Protein AF-0000000084853106 (afdb_homodimer)

Structure (mmCIF, N/CA/C/O backbone):
data_AF-0000000084853106-model_v1
#
loop_
_entity.id
_entity.type
_entity.pdbx_description
1 polymer 'Erg28-like protein'
#
loop_
_atom_site.group_PDB
_atom_site.id
_atom_site.type_symbol
_atom_site.label_atom_id
_atom_site.label_alt_id
_atom_site.label_comp_id
_atom_site.label_asym_id
_atom_site.label_entity_id
_atom_site.label_seq_id
_atom_site.pdbx_PDB_ins_code
_atom_site.Cartn_x
_atom_site.Cartn_y
_atom_site.Cartn_z
_atom_site.occupancy
_atom_site.B_iso_or_equiv
_atom_site.auth_seq_id
_atom_site.auth_comp_id
_atom_site.auth_asym_id
_atom_site.auth_atom_id
_atom_site.pdbx_PDB_model_num
ATOM 1 N N . MET A 1 1 ? -3.963 5.867 28.734 1 36.53 1 MET A N 1
ATOM 2 C CA . MET A 1 1 ? -5.332 6.051 28.266 1 36.53 1 MET A CA 1
ATOM 3 C C . MET A 1 1 ? -5.453 5.723 26.781 1 36.53 1 MET A C 1
ATOM 5 O O . MET A 1 1 ? -4.57 6.059 26 1 36.53 1 MET A O 1
ATOM 9 N N . LEU A 1 2 ? -6.109 4.664 26.359 1 45.28 2 LEU A N 1
ATOM 10 C CA . LEU A 1 2 ? -6.328 4.387 24.953 1 45.28 2 LEU A CA 1
ATOM 11 C C . LEU A 1 2 ? -6.715 5.656 24.203 1 45.28 2 LEU A C 1
ATOM 13 O O . LEU A 1 2 ? -7.488 6.473 24.703 1 45.28 2 LEU A O 1
ATOM 17 N N . PRO A 1 3 ? -5.848 6.09 23.281 1 59.28 3 PRO A N 1
ATOM 18 C CA . PRO A 1 3 ? -6.277 7.316 22.625 1 59.28 3 PRO A CA 1
ATOM 19 C C . PRO A 1 3 ? -7.781 7.359 22.375 1 59.28 3 PRO A C 1
ATOM 21 O O . PRO A 1 3 ? -8.414 6.316 22.188 1 59.28 3 PRO A O 1
ATOM 24 N N . ALA A 1 4 ? -8.414 8.281 22.703 1 78.5 4 ALA A N 1
ATOM 25 C CA . ALA A 1 4 ? -9.836 8.547 22.484 1 78.5 4 ALA A CA 1
ATOM 26 C C . ALA A 1 4 ? -10.227 8.266 21.047 1 78.5 4 ALA A C 1
ATOM 28 O O . ALA A 1 4 ? -9.43 8.461 20.125 1 78.5 4 ALA A O 1
ATOM 29 N N . LEU A 1 5 ? -11.25 7.422 20.891 1 88.12 5 LEU A N 1
ATOM 30 C CA . LEU A 1 5 ? -11.82 7.195 19.562 1 88.12 5 LEU A CA 1
ATOM 31 C C . LEU A 1 5 ? -11.984 8.508 18.812 1 88.12 5 LEU A C 1
ATOM 33 O O . LEU A 1 5 ? -12.227 9.555 19.422 1 88.12 5 LEU A O 1
ATOM 37 N N . PRO A 1 6 ? -11.711 8.367 17.5 1 92.88 6 PRO A N 1
ATOM 38 C CA . PRO A 1 6 ? -11.93 9.57 16.703 1 92.88 6 PRO A CA 1
ATOM 39 C C . PRO A 1 6 ? -13.352 10.117 16.828 1 92.88 6 PRO A C 1
ATOM 41 O O . PRO A 1 6 ? -14.297 9.344 17 1 92.88 6 PRO A O 1
ATOM 44 N N . PRO A 1 7 ? -13.539 11.344 16.75 1 89.75 7 PRO A N 1
ATOM 45 C CA . PRO A 1 7 ? -14.805 11.992 17.109 1 89.75 7 PRO A CA 1
ATOM 46 C C . PRO A 1 7 ? -15.844 11.898 16 1 89.75 7 PRO A C 1
ATOM 48 O O . PRO A 1 7 ? -17.047 11.977 16.281 1 89.75 7 PRO A O 1
ATOM 51 N N . THR A 1 8 ? -15.508 11.828 14.75 1 96.88 8 THR A N 1
ATOM 52 C CA . THR A 1 8 ? -16.484 11.867 13.664 1 96.88 8 THR A CA 1
ATOM 53 C C . THR A 1 8 ? -16.688 10.469 13.078 1 96.88 8 THR A C 1
ATOM 55 O O . THR A 1 8 ? -15.836 9.594 13.242 1 96.88 8 THR A O 1
ATOM 58 N N . LEU A 1 9 ? -17.734 10.273 12.375 1 97.94 9 LEU A N 1
ATOM 59 C CA . LEU A 1 9 ? -18.094 8.977 11.82 1 97.94 9 LEU A CA 1
ATOM 60 C C . LEU A 1 9 ? -17.109 8.547 10.742 1 97.94 9 LEU A C 1
ATOM 62 O O . LEU A 1 9 ? -16.719 7.379 10.688 1 97.94 9 LEU A O 1
ATOM 66 N N . LEU A 1 10 ? -16.734 9.438 9.938 1 98.69 10 LEU A N 1
ATOM 67 C CA . LEU A 1 10 ? -15.797 9.109 8.875 1 98.69 10 LEU A CA 1
ATOM 68 C C . LEU A 1 10 ? -14.453 8.695 9.445 1 98.69 10 LEU A C 1
ATOM 70 O O . LEU A 1 10 ? -1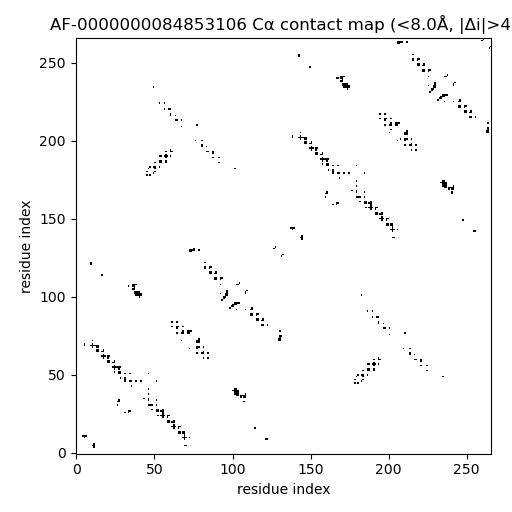3.82 7.758 8.953 1 98.69 10 LEU A O 1
ATOM 74 N N . ALA A 1 11 ? -14.016 9.391 10.461 1 98.62 11 ALA A N 1
ATOM 75 C CA . ALA A 1 11 ? -12.758 9.039 11.117 1 98.62 11 ALA A CA 1
ATOM 76 C C . ALA A 1 11 ? -12.844 7.656 11.766 1 98.62 11 ALA A C 1
ATOM 78 O O . ALA A 1 11 ? -11.898 6.863 11.672 1 98.62 11 ALA A O 1
ATOM 79 N N . ARG A 1 12 ? -13.953 7.355 12.375 1 98.69 12 ARG A N 1
ATOM 80 C CA . ARG A 1 12 ? -14.148 6.035 12.969 1 98.69 12 ARG A CA 1
ATOM 81 C C . ARG A 1 12 ? -14.203 4.953 11.898 1 98.69 12 ARG A C 1
ATOM 83 O O . ARG A 1 12 ? -13.727 3.836 12.109 1 98.69 12 ARG A O 1
ATOM 90 N N . TRP A 1 13 ? -14.82 5.293 10.797 1 98.81 13 TRP A N 1
ATOM 91 C CA . TRP A 1 13 ? -14.852 4.383 9.656 1 98.81 13 TRP A CA 1
ATOM 92 C C . TRP A 1 13 ? -13.438 4.047 9.188 1 98.81 13 TRP A C 1
ATOM 94 O O . TRP A 1 13 ? -13.125 2.887 8.922 1 98.81 13 TRP A O 1
ATOM 104 N N . GLN A 1 14 ? -12.586 5.07 9.164 1 98.94 14 GLN A N 1
ATOM 105 C CA . GLN A 1 14 ? -11.211 4.824 8.758 1 98.94 14 GLN A CA 1
ATOM 106 C C . GLN A 1 14 ? -10.516 3.865 9.727 1 98.94 14 GLN A C 1
ATOM 108 O O . GLN A 1 14 ? -9.742 3.004 9.297 1 98.94 14 GLN A O 1
ATOM 113 N N . LEU A 1 15 ? -10.758 4.035 10.961 1 98.75 15 LEU A N 1
ATOM 114 C CA . LEU A 1 15 ? -10.164 3.166 11.969 1 98.75 15 LEU A CA 1
ATOM 115 C C . LEU A 1 15 ? -10.641 1.729 11.797 1 98.75 15 LEU A C 1
ATOM 117 O O . LEU A 1 15 ? -9.852 0.789 11.906 1 98.75 15 LEU A O 1
ATOM 121 N N . LEU A 1 16 ? -11.93 1.548 11.539 1 98.81 16 LEU A N 1
ATOM 122 C CA . LEU A 1 16 ? -12.492 0.221 11.32 1 98.81 16 LEU A CA 1
ATOM 123 C C . LEU A 1 16 ? -11.867 -0.433 10.086 1 98.81 16 LEU A C 1
ATOM 125 O O . LEU 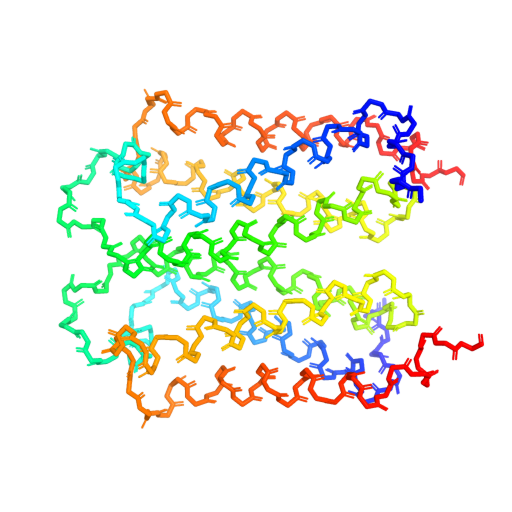A 1 16 ? -11.492 -1.606 10.125 1 98.81 16 LEU A O 1
ATOM 129 N N . VAL A 1 17 ? -11.773 0.329 9 1 98.81 17 VAL A N 1
ATOM 130 C CA . VAL A 1 17 ? -11.211 -0.2 7.766 1 98.81 17 VAL A CA 1
ATOM 131 C C . VAL A 1 17 ? -9.742 -0.548 7.977 1 98.81 17 VAL A C 1
ATOM 133 O O . VAL A 1 17 ? -9.25 -1.548 7.445 1 98.81 17 VAL A O 1
ATOM 136 N N . ALA A 1 18 ? -9.055 0.261 8.758 1 98.88 18 ALA A N 1
ATOM 137 C CA . ALA A 1 18 ? -7.664 -0.048 9.078 1 98.88 18 ALA A CA 1
ATOM 138 C C . ALA A 1 18 ? -7.559 -1.356 9.852 1 98.88 18 ALA A C 1
ATOM 140 O O . ALA A 1 18 ? -6.691 -2.188 9.57 1 98.88 18 ALA A O 1
ATOM 141 N N . ALA A 1 19 ? -8.414 -1.562 10.805 1 98.69 19 ALA A N 1
ATOM 142 C CA . ALA A 1 19 ? -8.414 -2.793 11.594 1 98.69 19 ALA A CA 1
ATOM 143 C C . ALA A 1 19 ? -8.719 -4.004 10.719 1 98.69 19 ALA A C 1
ATOM 145 O O . ALA A 1 19 ? -8.086 -5.055 10.859 1 98.69 19 ALA A O 1
ATOM 146 N N . THR A 1 20 ? -9.648 -3.871 9.812 1 98.19 20 THR A N 1
ATOM 147 C CA . THR A 1 20 ? -10 -4.957 8.906 1 98.19 20 THR A CA 1
ATOM 148 C C . THR A 1 20 ? -8.828 -5.281 7.977 1 98.19 20 THR A C 1
ATOM 150 O O . THR A 1 20 ? -8.633 -6.438 7.602 1 98.19 20 THR A O 1
ATOM 153 N N . ALA A 1 21 ? -8.086 -4.246 7.613 1 98.69 21 ALA A N 1
ATOM 154 C CA . ALA A 1 21 ? -6.918 -4.449 6.762 1 98.69 21 ALA A CA 1
ATOM 155 C C . ALA A 1 21 ? -5.828 -5.219 7.504 1 98.69 21 ALA A C 1
ATOM 157 O O . ALA A 1 21 ? -5.129 -6.039 6.91 1 98.69 21 ALA A O 1
ATOM 158 N N . VAL A 1 22 ? -5.652 -4.926 8.781 1 98.75 22 VAL A N 1
ATOM 159 C CA . VAL A 1 22 ? -4.695 -5.684 9.586 1 98.75 22 VAL A CA 1
ATOM 160 C C . VAL A 1 22 ? -5.145 -7.141 9.688 1 98.75 22 VAL A C 1
ATOM 162 O O . VAL A 1 22 ? -4.324 -8.055 9.586 1 98.75 22 VAL A O 1
ATOM 165 N N . PHE A 1 23 ? -6.449 -7.367 9.844 1 98.19 23 PHE A N 1
ATOM 166 C CA . PHE A 1 23 ? -6.996 -8.719 9.836 1 98.19 23 PHE A CA 1
ATOM 167 C C . PHE A 1 23 ? -6.68 -9.422 8.523 1 98.19 23 PHE A C 1
ATOM 169 O O . PHE A 1 23 ? -6.246 -10.578 8.523 1 98.19 23 PHE A O 1
ATOM 176 N N . ASN A 1 24 ? -6.918 -8.742 7.391 1 97.88 24 ASN A N 1
ATOM 177 C CA . ASN A 1 24 ? -6.598 -9.305 6.082 1 97.88 24 ASN A CA 1
ATOM 178 C C . ASN A 1 24 ? -5.121 -9.68 5.977 1 97.88 24 ASN A C 1
ATOM 180 O O . ASN A 1 24 ? -4.777 -10.711 5.398 1 97.88 24 ASN A O 1
ATOM 184 N N . THR A 1 25 ? -4.285 -8.812 6.543 1 98.81 25 THR A N 1
ATOM 185 C CA . THR A 1 25 ? -2.852 -9.078 6.535 1 98.81 25 THR A CA 1
ATOM 186 C C . THR A 1 25 ? -2.533 -10.375 7.27 1 98.81 25 THR A C 1
ATOM 188 O O . THR A 1 25 ? -1.876 -11.266 6.719 1 98.81 25 THR A O 1
ATOM 191 N N . VAL A 1 26 ? -3.01 -10.523 8.438 1 98.56 26 VAL A N 1
ATOM 192 C CA . VAL A 1 26 ? -2.746 -11.703 9.258 1 98.56 26 VAL A CA 1
ATOM 193 C C . VAL A 1 26 ? -3.295 -12.945 8.555 1 98.56 26 VAL A C 1
ATOM 195 O O . VAL A 1 26 ? -2.607 -13.969 8.453 1 98.56 26 VAL A O 1
ATOM 198 N N . GLN A 1 27 ? -4.508 -12.781 8.094 1 98 27 GLN A N 1
ATOM 199 C CA . GLN A 1 27 ? -5.168 -13.891 7.41 1 98 27 GLN A CA 1
ATOM 200 C C . GLN A 1 27 ? -4.363 -14.352 6.195 1 98 27 GLN A C 1
ATOM 202 O O . GLN A 1 27 ? -4.242 -15.555 5.941 1 98 27 GLN A O 1
ATOM 207 N N . ASN A 1 28 ? -3.758 -13.508 5.426 1 98.56 28 ASN A N 1
ATOM 208 C CA . ASN A 1 28 ? -3 -13.828 4.219 1 98.56 28 ASN A CA 1
ATOM 209 C C . ASN A 1 28 ? -1.68 -14.516 4.551 1 98.56 28 ASN A C 1
ATOM 211 O O . ASN A 1 28 ? -1.103 -15.195 3.703 1 98.56 28 ASN A O 1
ATOM 215 N N . PHE A 1 29 ? -1.178 -14.367 5.785 1 98.5 29 PHE A N 1
ATOM 216 C CA . PHE A 1 29 ? 0.046 -15.047 6.191 1 98.5 29 PHE A CA 1
ATOM 217 C C . PHE A 1 29 ? -0.268 -16.406 6.789 1 98.5 29 PHE A C 1
ATOM 219 O O . PHE A 1 29 ? 0.625 -17.25 6.938 1 98.5 29 PHE A O 1
ATOM 226 N N . CYS A 1 30 ? -1.567 -16.719 7.055 1 98.12 30 CYS A N 1
ATOM 227 C CA . CYS A 1 30 ? -1.92 -17.953 7.762 1 98.12 30 CYS A CA 1
ATOM 228 C C . CYS A 1 30 ? -2.633 -18.922 6.836 1 98.12 30 CYS A C 1
ATOM 230 O O . CYS A 1 30 ? -2.555 -20.141 7.031 1 98.12 30 CYS A O 1
ATOM 232 N N . THR A 1 31 ? -3.393 -18.344 5.891 1 97.88 31 THR A N 1
ATOM 233 C CA . THR A 1 31 ? -4.191 -19.219 5.039 1 97.88 31 THR A CA 1
ATOM 234 C C . THR A 1 31 ? -4.445 -18.578 3.684 1 97.88 31 THR A C 1
ATOM 236 O O . THR A 1 31 ? -4.305 -17.359 3.535 1 97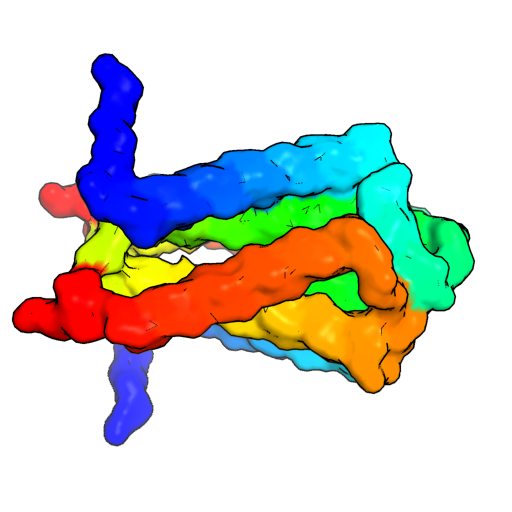.88 31 THR A O 1
ATOM 239 N N . LEU A 1 32 ? -4.707 -19.406 2.707 1 97.62 32 LEU A N 1
ATOM 240 C CA . LEU A 1 32 ? -5.043 -18.922 1.374 1 97.62 32 LEU A CA 1
ATOM 241 C C . LEU A 1 32 ? -6.551 -18.969 1.141 1 97.62 32 LEU A C 1
ATOM 243 O O . LEU A 1 32 ? -7.035 -18.531 0.092 1 97.62 32 LEU A O 1
ATOM 247 N N . LYS A 1 33 ? -7.27 -19.422 2.098 1 96.12 33 LYS A N 1
ATOM 248 C CA . LYS A 1 33 ? -8.688 -19.75 1.922 1 96.12 33 LYS A CA 1
ATOM 249 C C . LYS A 1 33 ? -9.469 -18.531 1.456 1 96.12 33 LYS A C 1
ATOM 251 O O . LYS A 1 33 ? -10.156 -18.578 0.432 1 96.12 33 LYS A O 1
ATOM 256 N N . LEU A 1 34 ? -9.383 -17.406 2.158 1 95 34 LEU A N 1
ATOM 257 C CA . LEU A 1 34 ? -10.156 -16.203 1.816 1 95 34 LEU A CA 1
ATOM 258 C C . LEU A 1 34 ? -9.656 -15.594 0.512 1 95 34 LEU A C 1
ATOM 260 O O . LEU A 1 34 ? -10.461 -15.141 -0.31 1 95 34 LEU A O 1
ATOM 264 N N . THR A 1 35 ? -8.359 -15.547 0.294 1 97.06 35 THR A N 1
ATOM 265 C CA . THR A 1 35 ? -7.785 -15 -0.927 1 97.06 35 THR A CA 1
ATOM 266 C C . THR A 1 35 ? -8.242 -15.797 -2.146 1 97.06 35 THR A C 1
ATOM 268 O O . THR A 1 35 ? -8.523 -15.219 -3.199 1 97.06 35 THR A O 1
ATOM 271 N N . ARG A 1 36 ? -8.32 -17.125 -2.025 1 97.06 36 ARG A N 1
ATOM 272 C CA . ARG A 1 36 ? -8.812 -17.969 -3.105 1 97.06 36 ARG A CA 1
ATOM 273 C C . ARG A 1 36 ? -10.273 -17.672 -3.412 1 97.06 36 ARG A C 1
ATOM 275 O O . ARG A 1 36 ? -10.695 -17.734 -4.57 1 97.06 36 ARG A O 1
ATOM 282 N N . LYS A 1 37 ? -11.016 -17.281 -2.385 1 96.19 37 LYS A N 1
ATOM 283 C CA . LYS A 1 37 ? -12.414 -16.922 -2.586 1 96.19 37 LYS A CA 1
ATOM 284 C C . LYS A 1 37 ? -12.547 -15.578 -3.299 1 96.19 37 LYS A C 1
ATOM 286 O O . LYS A 1 37 ? -13.492 -15.359 -4.062 1 96.19 37 LYS A O 1
ATOM 291 N N . ILE A 1 38 ? -11.594 -14.727 -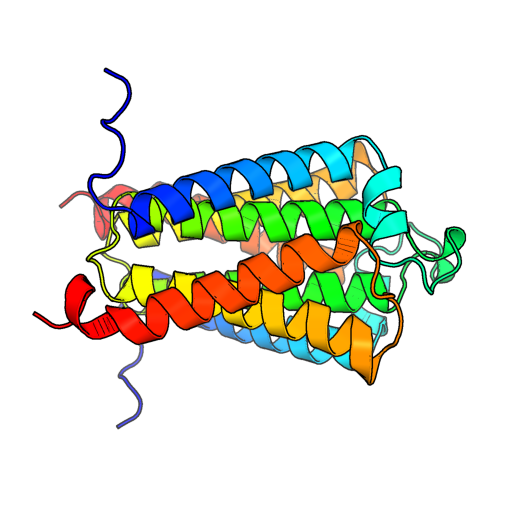3.096 1 97.44 38 ILE A N 1
ATOM 292 C CA . ILE A 1 38 ? -11.602 -13.422 -3.748 1 97.44 38 ILE A CA 1
ATOM 293 C C . ILE A 1 38 ? -11.328 -13.586 -5.242 1 97.44 38 ILE A C 1
ATOM 295 O O . ILE A 1 38 ? -12.055 -13.055 -6.078 1 97.44 38 ILE A O 1
ATOM 299 N N . TYR A 1 39 ? -10.281 -14.344 -5.527 1 97.81 39 TYR A N 1
ATOM 300 C CA . TYR A 1 39 ? -9.867 -14.523 -6.914 1 97.81 39 TYR A CA 1
ATOM 301 C C . TYR A 1 39 ? -10.312 -15.883 -7.445 1 97.81 39 TYR A C 1
ATOM 303 O O . TYR A 1 39 ? -9.492 -16.672 -7.934 1 97.81 39 TYR A O 1
ATOM 311 N N . SER A 1 40 ? -11.57 -16.141 -7.406 1 95.81 40 SER A N 1
ATOM 312 C CA . SER A 1 40 ? -12.18 -17.453 -7.535 1 95.81 40 SER A CA 1
ATOM 313 C C . SER A 1 40 ? -12.305 -17.859 -9 1 95.81 40 SER A C 1
ATOM 315 O O . SER A 1 40 ? -12.586 -19.031 -9.305 1 95.81 40 SER A O 1
ATOM 317 N N . ASN A 1 41 ? -12.086 -16.938 -9.875 1 96.44 41 ASN A N 1
ATOM 318 C CA . ASN A 1 41 ? -12.164 -17.297 -11.289 1 96.44 41 ASN A CA 1
ATOM 319 C C . ASN A 1 41 ? -10.852 -17.891 -11.789 1 96.44 41 ASN A C 1
ATOM 321 O O . ASN A 1 41 ? -10.758 -18.328 -12.938 1 96.44 41 ASN A O 1
ATOM 325 N N . LEU A 1 42 ? -9.828 -17.969 -10.93 1 96 42 LEU A N 1
ATOM 326 C CA . LEU A 1 42 ? -8.57 -18.641 -11.219 1 96 42 LEU A CA 1
ATOM 327 C C . LEU A 1 42 ? -8.531 -20.016 -10.578 1 96 42 LEU A C 1
ATOM 329 O O . LEU A 1 42 ? -9.109 -20.234 -9.508 1 96 42 LEU A O 1
ATOM 333 N N . PRO A 1 43 ? -7.848 -20.891 -11.281 1 95.62 43 PRO A N 1
ATOM 334 C CA . PRO A 1 43 ? -7.547 -22.109 -10.539 1 95.62 43 PRO A CA 1
ATOM 335 C C . PRO A 1 43 ? -6.789 -21.844 -9.242 1 95.62 43 PRO A C 1
ATOM 337 O O . PRO A 1 43 ? -5.922 -20.969 -9.203 1 95.62 43 PRO A O 1
ATOM 340 N N . SER A 1 44 ? -7.109 -22.562 -8.234 1 94.19 44 SER A N 1
ATOM 341 C CA . SER A 1 44 ? -6.531 -22.344 -6.91 1 94.19 44 SER A CA 1
ATOM 342 C C . SER A 1 44 ? -5.008 -22.375 -6.961 1 94.19 44 SER A C 1
ATOM 344 O O . SER A 1 44 ? -4.344 -21.688 -6.176 1 94.19 44 SER A O 1
ATOM 346 N N . SER A 1 45 ? -4.496 -23.094 -7.941 1 93.56 45 SER A N 1
ATOM 347 C CA . SER A 1 45 ? -3.047 -23.219 -8.062 1 93.56 45 SER A CA 1
ATOM 348 C C . SER A 1 45 ? -2.41 -21.906 -8.484 1 93.56 45 SER A C 1
ATOM 350 O O . SER A 1 45 ? -1.203 -21.719 -8.32 1 93.56 45 SER A O 1
ATOM 352 N N . GLN A 1 46 ? -3.205 -20.984 -9.023 1 95.56 46 GLN A N 1
ATOM 353 C CA . GLN A 1 46 ? -2.697 -19.703 -9.492 1 95.56 46 GLN A CA 1
ATOM 354 C C . GLN A 1 46 ? -2.723 -18.656 -8.383 1 95.56 46 GLN A C 1
ATOM 356 O O . GLN A 1 46 ? -2.215 -17.547 -8.555 1 95.56 46 GLN A O 1
ATOM 361 N N . ILE A 1 47 ? -3.359 -19 -7.301 1 97.5 47 ILE A N 1
ATOM 362 C CA . ILE A 1 47 ? -3.287 -18.203 -6.086 1 97.5 47 ILE A CA 1
ATOM 363 C C . ILE A 1 47 ? -2.217 -18.766 -5.156 1 97.5 47 ILE A C 1
ATOM 365 O O . ILE A 1 47 ? -2.447 -19.766 -4.465 1 97.5 47 ILE A O 1
ATOM 369 N N . THR A 1 48 ? -1.089 -18.094 -5.156 1 98.12 48 THR A N 1
ATOM 370 C CA . THR A 1 48 ? 0.096 -18.641 -4.5 1 98.12 48 THR A CA 1
ATOM 371 C C . THR A 1 48 ? 0.295 -18 -3.131 1 98.12 48 THR A C 1
ATOM 373 O O . THR A 1 48 ? -0.266 -16.938 -2.854 1 98.12 48 THR A O 1
ATOM 376 N N . ALA A 1 49 ? 1.099 -18.609 -2.344 1 98.12 49 ALA A N 1
ATOM 377 C CA . ALA A 1 49 ? 1.445 -18.047 -1.041 1 98.12 49 ALA A CA 1
ATOM 378 C C . ALA A 1 49 ? 2.145 -16.703 -1.196 1 98.12 49 ALA A C 1
ATOM 380 O O . ALA A 1 49 ? 1.931 -15.781 -0.396 1 98.12 49 ALA A O 1
ATOM 381 N N . LEU A 1 50 ? 2.979 -16.562 -2.242 1 98.62 50 LEU A N 1
ATOM 382 C CA . LEU A 1 50 ? 3.643 -15.297 -2.514 1 98.62 50 LEU A CA 1
ATOM 383 C C . LEU A 1 50 ? 2.621 -14.195 -2.801 1 98.62 50 LEU A C 1
ATOM 385 O O . LEU A 1 50 ? 2.742 -13.086 -2.293 1 98.62 50 LEU A O 1
ATOM 389 N N . GLN A 1 51 ? 1.634 -14.539 -3.619 1 98.69 51 GLN A N 1
ATOM 390 C CA . GLN A 1 51 ? 0.59 -13.562 -3.934 1 98.69 51 GLN A CA 1
ATOM 391 C C . GLN A 1 51 ? -0.179 -13.164 -2.68 1 98.69 51 GLN A C 1
ATOM 393 O O . GLN A 1 51 ? -0.458 -11.977 -2.471 1 98.69 51 GLN A O 1
ATOM 398 N N . ALA A 1 52 ? -0.451 -14.094 -1.824 1 98.69 52 ALA A N 1
ATOM 399 C CA . ALA A 1 52 ? -1.175 -13.82 -0.586 1 98.69 52 ALA A CA 1
ATOM 400 C C . ALA A 1 52 ? -0.355 -12.922 0.339 1 98.69 52 ALA A C 1
ATOM 402 O O . ALA A 1 52 ? -0.879 -11.961 0.911 1 98.69 52 ALA A O 1
ATOM 403 N N . ARG A 1 53 ? 0.921 -13.195 0.472 1 98.81 53 ARG A N 1
ATOM 404 C CA . ARG A 1 53 ? 1.773 -12.367 1.316 1 98.81 53 ARG A CA 1
ATOM 405 C C . ARG A 1 53 ? 1.896 -10.953 0.75 1 98.81 53 ARG A C 1
ATOM 407 O O . ARG A 1 53 ? 1.928 -9.977 1.503 1 98.81 53 ARG A O 1
ATOM 414 N N . THR A 1 54 ? 1.967 -10.828 -0.574 1 98.88 54 THR A N 1
ATOM 415 C CA . THR A 1 54 ? 2.025 -9.523 -1.221 1 98.88 54 THR A CA 1
ATOM 416 C C . THR A 1 54 ? 0.73 -8.75 -0.996 1 98.88 54 THR A C 1
ATOM 418 O O . THR A 1 54 ? 0.758 -7.547 -0.723 1 98.88 54 THR A O 1
ATOM 421 N N . PHE A 1 55 ? -0.387 -9.469 -1.075 1 98.88 55 PHE A N 1
ATOM 422 C CA . PHE A 1 55 ? -1.685 -8.875 -0.785 1 98.88 55 PHE A CA 1
ATOM 423 C C . PHE A 1 55 ? -1.747 -8.391 0.659 1 98.88 55 PHE A C 1
ATOM 425 O O . PHE A 1 55 ? -2.23 -7.289 0.929 1 98.88 55 PHE A O 1
ATOM 432 N N . GLY A 1 56 ? -1.233 -9.172 1.533 1 98.88 56 GLY A N 1
ATOM 433 C CA . GLY A 1 56 ? -1.183 -8.812 2.941 1 98.88 56 GLY A CA 1
ATOM 434 C C . GLY A 1 56 ? -0.377 -7.551 3.209 1 98.88 56 GLY A C 1
ATOM 435 O O . GLY A 1 56 ? -0.833 -6.66 3.924 1 98.88 56 GLY A O 1
ATOM 436 N N . VAL A 1 57 ? 0.786 -7.457 2.619 1 98.88 57 VAL A N 1
ATOM 437 C CA . VAL A 1 57 ? 1.633 -6.312 2.928 1 98.88 57 VAL A CA 1
ATOM 438 C C . VAL A 1 57 ? 1.08 -5.062 2.246 1 98.88 57 VAL A C 1
ATOM 440 O O . VAL A 1 57 ? 1.195 -3.955 2.777 1 98.88 57 VAL A O 1
ATOM 443 N N . TRP A 1 58 ? 0.421 -5.23 1.059 1 98.94 58 TRP A N 1
ATOM 444 C CA . TRP A 1 58 ? -0.297 -4.113 0.452 1 98.94 58 TRP A CA 1
ATOM 445 C C . TRP A 1 58 ? -1.376 -3.586 1.391 1 98.94 58 TRP A C 1
ATOM 447 O O . TRP A 1 58 ? -1.461 -2.379 1.632 1 98.94 58 TRP A O 1
ATOM 457 N N . THR A 1 59 ? -2.191 -4.469 1.987 1 98.88 59 THR A N 1
ATOM 458 C CA . THR A 1 59 ? -3.273 -4.047 2.867 1 98.88 59 THR A CA 1
ATOM 459 C C . THR A 1 59 ? -2.719 -3.445 4.156 1 98.88 59 THR A C 1
ATOM 461 O O . THR A 1 59 ? -3.307 -2.52 4.719 1 98.88 59 THR A O 1
ATOM 464 N N . LEU A 1 60 ? -1.617 -3.975 4.59 1 98.94 60 LEU A N 1
ATOM 465 C CA . LEU A 1 60 ? -0.974 -3.404 5.77 1 98.94 60 LEU A CA 1
ATOM 466 C C . LEU A 1 60 ? -0.525 -1.972 5.508 1 98.94 60 LEU A C 1
ATOM 468 O O . LEU A 1 60 ? -0.662 -1.104 6.371 1 98.94 60 LEU A O 1
ATOM 472 N N . THR A 1 61 ? 0.028 -1.72 4.336 1 98.94 61 THR A N 1
ATOM 473 C CA . THR A 1 61 ? 0.441 -0.376 3.949 1 98.94 61 THR A CA 1
ATOM 474 C C . THR A 1 61 ? -0.752 0.575 3.939 1 98.94 61 THR A C 1
ATOM 476 O O . THR A 1 61 ? -0.67 1.689 4.457 1 98.94 61 THR A O 1
ATOM 479 N N . ALA A 1 62 ? -1.865 0.123 3.41 1 98.94 62 ALA A N 1
ATOM 480 C CA . ALA A 1 62 ? -3.082 0.932 3.404 1 98.94 62 ALA A CA 1
ATOM 481 C C . ALA A 1 62 ? -3.594 1.161 4.824 1 98.94 62 ALA A C 1
ATOM 483 O O . ALA A 1 62 ? -4.109 2.236 5.137 1 98.94 62 ALA A O 1
ATOM 484 N N . ALA A 1 63 ? -3.441 0.148 5.66 1 98.94 63 ALA A N 1
ATOM 485 C CA . ALA A 1 63 ? -3.885 0.26 7.047 1 98.94 63 ALA A CA 1
ATOM 486 C C . ALA A 1 63 ? -3.152 1.389 7.766 1 98.94 63 ALA A C 1
ATOM 488 O O . ALA A 1 63 ? -3.746 2.104 8.578 1 98.94 63 ALA A O 1
ATOM 489 N N . VAL A 1 64 ? -1.881 1.52 7.488 1 98.94 64 VAL A N 1
ATOM 490 C CA . VAL A 1 64 ? -1.095 2.584 8.102 1 98.94 64 VAL A CA 1
ATOM 491 C C . VAL A 1 64 ? -1.688 3.941 7.738 1 98.94 64 VAL A C 1
ATOM 493 O O . VAL A 1 64 ? -1.946 4.77 8.617 1 98.94 64 VAL A O 1
ATOM 496 N N . VAL A 1 65 ? -1.96 4.16 6.461 1 98.94 65 VAL A N 1
ATOM 497 C CA . VAL A 1 65 ? -2.488 5.434 5.988 1 98.94 65 VAL A CA 1
ATOM 498 C C . VAL A 1 65 ? -3.859 5.688 6.609 1 98.94 65 VAL A C 1
ATOM 500 O O . VAL A 1 65 ? -4.125 6.781 7.113 1 98.94 65 VAL A O 1
ATOM 503 N N . ARG A 1 66 ? -4.656 4.688 6.637 1 99 66 ARG A N 1
ATOM 504 C CA . ARG A 1 66 ? -6.039 4.84 7.082 1 99 66 ARG A CA 1
ATOM 505 C C . ARG A 1 66 ? -6.109 5 8.602 1 99 66 ARG A C 1
ATOM 507 O O . ARG A 1 66 ? -6.973 5.715 9.109 1 99 66 ARG A O 1
ATOM 514 N N . PHE A 1 67 ? -5.195 4.379 9.266 1 98.94 67 PHE A N 1
ATOM 515 C CA . PHE A 1 67 ? -5.098 4.59 10.711 1 98.94 67 PHE A CA 1
ATOM 516 C C . PHE A 1 67 ? -4.77 6.043 11.023 1 98.94 67 PHE A C 1
ATOM 518 O O . PHE A 1 67 ? -5.402 6.66 11.883 1 98.94 67 PHE A O 1
ATOM 525 N N . TYR A 1 68 ? -3.775 6.59 10.383 1 98.81 68 TYR A N 1
ATOM 526 C CA . TYR A 1 68 ? -3.422 7.988 10.602 1 98.81 68 TYR A CA 1
ATOM 527 C C . TYR A 1 68 ? -4.566 8.914 10.203 1 98.81 68 TYR A C 1
ATOM 529 O O . TYR A 1 68 ? -4.781 9.953 10.828 1 98.81 68 TYR A O 1
ATOM 537 N N . ALA A 1 69 ? -5.254 8.539 9.125 1 98.81 69 ALA A N 1
ATOM 538 C CA . ALA A 1 69 ? -6.398 9.344 8.719 1 98.81 69 ALA A CA 1
ATOM 539 C C . ALA A 1 69 ? -7.449 9.406 9.82 1 98.81 69 ALA A C 1
ATOM 541 O O . ALA A 1 69 ? -8.094 10.438 10.016 1 98.81 69 ALA A O 1
ATOM 542 N N . ALA A 1 70 ? -7.594 8.32 10.531 1 98.75 70 ALA A N 1
ATOM 543 C CA . ALA A 1 70 ? -8.586 8.281 11.602 1 98.75 70 ALA A CA 1
ATOM 544 C C . ALA A 1 70 ? -8.312 9.352 12.648 1 98.75 70 ALA A C 1
ATOM 546 O O . ALA A 1 70 ? -9.25 9.93 13.219 1 98.75 70 ALA A O 1
ATOM 547 N N . PHE A 1 71 ? -7.09 9.703 12.805 1 98.19 71 PHE A N 1
ATOM 548 C CA . PHE A 1 71 ? -6.746 10.594 13.914 1 98.19 71 PHE A CA 1
ATOM 549 C C . PHE A 1 71 ? -6.281 11.945 13.391 1 98.19 71 PHE A C 1
ATOM 551 O O . PHE A 1 71 ? -6.043 12.867 14.172 1 98.19 71 PHE A O 1
ATOM 558 N N . HIS A 1 72 ? -6.148 12.094 12.125 1 98.06 72 HIS A N 1
ATOM 559 C CA . HIS A 1 72 ? -5.723 13.336 11.492 1 98.06 72 HIS A CA 1
ATOM 560 C C . HIS A 1 72 ? -6.582 13.656 10.273 1 98.06 72 HIS A C 1
ATOM 562 O O . HIS A 1 72 ? -6.059 14.039 9.219 1 98.06 72 HIS A O 1
ATOM 568 N N . ILE A 1 73 ? -7.867 13.445 10.445 1 98.06 73 ILE A N 1
ATOM 569 C CA . ILE A 1 73 ? -8.781 13.445 9.312 1 98.06 73 ILE A CA 1
ATOM 570 C C . ILE A 1 73 ? -8.875 14.852 8.727 1 98.06 73 ILE A C 1
ATOM 572 O O . ILE A 1 73 ? -9.312 15.031 7.586 1 98.06 73 ILE A O 1
ATOM 576 N N . HIS A 1 74 ? -8.391 15.883 9.453 1 97.88 74 HIS A N 1
ATOM 577 C CA . HIS A 1 74 ? -8.508 17.25 8.969 1 97.88 74 HIS A CA 1
ATOM 578 C C . HIS A 1 74 ? -7.25 17.688 8.219 1 97.88 74 HIS A C 1
ATOM 580 O O . HIS A 1 74 ? -7.211 18.766 7.629 1 97.88 74 HIS A O 1
ATOM 586 N N . ASP A 1 75 ? -6.227 16.859 8.273 1 97.94 75 ASP A N 1
ATOM 587 C CA . ASP A 1 75 ? -5.02 17.141 7.504 1 97.94 75 ASP A CA 1
ATOM 588 C C . ASP A 1 75 ? -5.234 16.828 6.02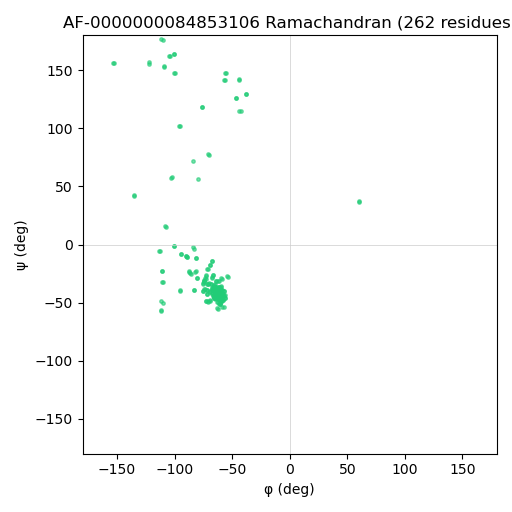3 1 97.94 75 ASP A C 1
ATOM 590 O O . ASP A 1 75 ? -5.453 15.68 5.645 1 97.94 75 ASP A O 1
ATOM 594 N N . LYS A 1 76 ? -5.121 17.812 5.215 1 98.38 76 LYS A N 1
ATOM 595 C CA . LYS A 1 76 ? -5.426 17.672 3.795 1 98.38 76 LYS A CA 1
ATOM 596 C C . LYS A 1 76 ? -4.559 16.609 3.141 1 98.38 76 LYS A C 1
ATOM 598 O O . LYS A 1 76 ? -5.047 15.797 2.35 1 98.38 76 LYS A O 1
ATOM 603 N N . SER A 1 77 ? -3.266 16.641 3.406 1 98.44 77 SER A N 1
ATOM 604 C CA . SER A 1 77 ? -2.352 15.688 2.779 1 98.44 77 SER A CA 1
ATOM 605 C C . SER A 1 77 ? -2.703 14.25 3.15 1 98.44 77 SER A C 1
ATOM 607 O O . SER A 1 77 ? -2.674 13.359 2.299 1 98.44 77 SER A O 1
ATOM 609 N N . ILE A 1 78 ? -3.061 14.055 4.359 1 98.75 78 ILE A N 1
ATOM 610 C CA . ILE A 1 78 ? -3.408 12.719 4.828 1 98.75 78 ILE A CA 1
ATOM 611 C C . ILE A 1 78 ? -4.75 12.297 4.234 1 98.75 78 ILE A C 1
ATOM 613 O O . ILE A 1 78 ? -4.914 11.148 3.805 1 98.75 78 ILE A O 1
ATOM 617 N N . TYR A 1 79 ? -5.676 13.227 4.219 1 98.88 79 TYR A N 1
ATOM 618 C CA . TYR A 1 79 ? -6.973 12.984 3.602 1 98.88 79 TYR A CA 1
ATOM 619 C C . TYR A 1 79 ? -6.812 12.586 2.139 1 98.88 79 TYR A C 1
ATOM 621 O O . TYR A 1 79 ? -7.402 11.602 1.688 1 98.88 79 TYR A O 1
ATOM 629 N N . ASP A 1 80 ? -5.984 13.258 1.445 1 98.81 80 ASP A N 1
ATOM 630 C CA . ASP A 1 80 ? -5.742 12.977 0.034 1 98.81 80 ASP A CA 1
ATOM 631 C C . ASP A 1 80 ? -5.094 11.609 -0.148 1 98.81 80 ASP A C 1
ATOM 633 O O . ASP A 1 80 ? -5.516 10.82 -1.001 1 98.81 80 ASP A O 1
ATOM 637 N N . MET A 1 81 ? -4.105 11.336 0.647 1 98.94 81 MET A N 1
ATOM 638 C CA . MET A 1 81 ? -3.439 10.039 0.553 1 98.94 81 MET A CA 1
ATOM 639 C C . MET A 1 81 ? -4.422 8.898 0.799 1 98.94 81 MET A C 1
ATOM 641 O O . MET A 1 81 ? -4.352 7.859 0.141 1 98.94 81 MET A O 1
ATOM 645 N N . THR A 1 82 ? -5.23 9.133 1.739 1 98.94 82 THR A N 1
ATOM 646 C CA . THR A 1 82 ? -6.207 8.102 2.076 1 98.94 82 THR A CA 1
ATOM 647 C C . THR A 1 82 ? -7.168 7.867 0.912 1 98.94 82 THR A C 1
ATOM 649 O O . THR A 1 82 ? -7.473 6.719 0.579 1 98.94 82 THR A O 1
ATOM 652 N N . MET A 1 83 ? -7.617 8.914 0.268 1 98.94 83 MET A N 1
ATOM 653 C CA . MET A 1 83 ? -8.469 8.758 -0.91 1 98.94 83 MET A CA 1
ATOM 654 C C . MET A 1 83 ? -7.738 7.984 -2.006 1 98.94 83 MET A C 1
ATOM 656 O O . MET A 1 83 ? -8.344 7.156 -2.691 1 98.94 83 MET A O 1
ATOM 660 N N . PHE A 1 84 ? -6.492 8.242 -2.127 1 98.94 84 PHE A N 1
ATOM 661 C CA . PHE A 1 84 ? -5.715 7.531 -3.131 1 98.94 84 PHE A CA 1
ATOM 662 C C . PHE A 1 84 ? -5.652 6.043 -2.809 1 98.94 84 PHE A C 1
ATOM 664 O O . PHE A 1 84 ? -5.656 5.203 -3.713 1 98.94 84 PHE A O 1
ATOM 671 N N . THR A 1 85 ? -5.57 5.656 -1.499 1 98.94 85 THR A N 1
ATOM 672 C CA . THR A 1 85 ? -5.555 4.234 -1.171 1 98.94 85 THR A CA 1
ATOM 673 C C . THR A 1 85 ? -6.852 3.562 -1.607 1 98.94 85 THR A C 1
ATOM 675 O O . THR A 1 85 ? -6.836 2.432 -2.098 1 98.94 85 THR A O 1
ATOM 678 N N . TYR A 1 86 ? -7.938 4.289 -1.468 1 98.94 86 TYR A N 1
ATOM 679 C CA . TYR A 1 86 ? -9.219 3.729 -1.871 1 98.94 86 TYR A CA 1
ATOM 680 C C . TYR A 1 86 ? -9.352 3.701 -3.389 1 98.94 86 TYR A C 1
ATOM 682 O O . TYR A 1 86 ? -9.969 2.789 -3.949 1 98.94 86 TYR A O 1
ATOM 690 N N . LEU A 1 87 ? -8.875 4.688 -4.027 1 98.94 87 LEU A N 1
ATOM 691 C CA . LEU A 1 87 ? -8.898 4.703 -5.484 1 98.94 87 LEU A CA 1
ATOM 692 C C . LEU A 1 87 ? -8.094 3.535 -6.051 1 98.94 87 LEU A C 1
ATOM 694 O O . LEU A 1 87 ? -8.531 2.887 -7.004 1 98.94 87 LEU A O 1
ATOM 698 N N . ILE A 1 88 ? -6.934 3.252 -5.484 1 98.94 88 ILE A N 1
ATOM 699 C CA . ILE A 1 88 ? -6.074 2.154 -5.914 1 98.94 88 ILE A CA 1
ATOM 700 C C . ILE A 1 88 ? -6.766 0.82 -5.648 1 98.94 88 ILE A C 1
ATOM 702 O O . ILE A 1 88 ? -6.766 -0.067 -6.504 1 98.94 88 ILE A O 1
ATOM 706 N N . ALA A 1 89 ? -7.379 0.698 -4.441 1 98.88 89 ALA A N 1
ATOM 707 C CA . ALA A 1 89 ? -8.117 -0.523 -4.129 1 98.88 89 ALA A CA 1
ATOM 708 C C . ALA A 1 89 ? -9.289 -0.714 -5.086 1 98.88 89 ALA A C 1
ATOM 710 O O . ALA A 1 89 ? -9.484 -1.805 -5.629 1 98.88 89 ALA A O 1
ATOM 711 N N . PHE A 1 90 ? -10.047 0.357 -5.309 1 98.81 90 PHE A N 1
ATOM 712 C 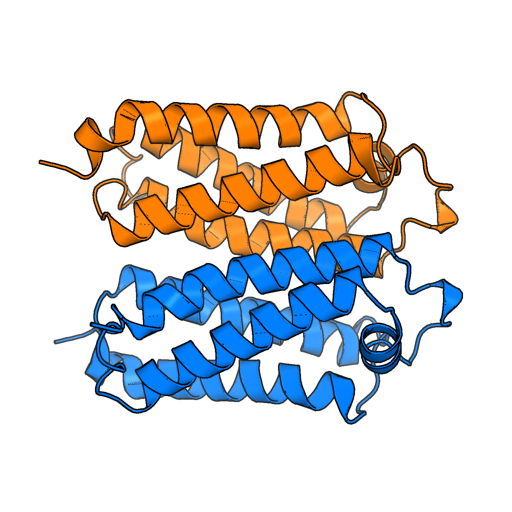CA . PHE A 1 90 ? -11.164 0.308 -6.25 1 98.81 90 PHE A CA 1
ATOM 713 C C . PHE A 1 90 ? -10.68 -0.099 -7.637 1 98.81 90 PHE A C 1
ATOM 715 O O . PHE A 1 90 ? -11.281 -0.969 -8.273 1 98.81 90 PHE A O 1
ATOM 722 N N . GLY A 1 91 ? -9.648 0.511 -8.102 1 98.75 91 GLY A N 1
ATOM 723 C CA . GLY A 1 91 ? -9.086 0.182 -9.398 1 98.75 91 GLY A CA 1
ATOM 724 C C . GLY A 1 91 ? -8.633 -1.262 -9.508 1 98.75 91 GLY A C 1
ATOM 725 O O . GLY A 1 91 ? -8.867 -1.918 -10.523 1 98.75 91 GLY A O 1
ATOM 726 N N . HIS A 1 92 ? -7.945 -1.753 -8.484 1 98.81 92 HIS A N 1
ATOM 727 C CA . HIS A 1 92 ? -7.457 -3.127 -8.508 1 98.81 92 HIS A CA 1
ATOM 728 C C . HIS A 1 92 ? -8.609 -4.117 -8.633 1 98.81 92 HIS A C 1
ATOM 730 O O . HIS A 1 92 ? -8.617 -4.957 -9.531 1 98.81 92 HIS A O 1
ATOM 736 N N . PHE A 1 93 ? -9.625 -3.99 -7.777 1 98.44 93 PHE A N 1
ATOM 737 C CA . PHE A 1 93 ? -10.68 -4.992 -7.758 1 98.44 93 PHE A CA 1
ATOM 738 C C . PHE A 1 93 ? -11.609 -4.828 -8.953 1 98.44 93 PHE A C 1
ATOM 740 O O . PHE A 1 93 ? -12.125 -5.812 -9.484 1 98.44 93 PHE A O 1
ATOM 747 N N . ALA A 1 94 ? -11.844 -3.582 -9.43 1 97.94 94 ALA A N 1
ATOM 748 C CA . ALA A 1 94 ? -12.625 -3.377 -10.648 1 97.94 94 ALA A CA 1
ATOM 749 C C . ALA A 1 94 ? -11.938 -4.012 -11.852 1 97.94 94 ALA A C 1
ATOM 751 O O . ALA A 1 94 ? -12.594 -4.664 -12.672 1 97.94 94 ALA A O 1
ATOM 752 N N . SER A 1 95 ? -10.602 -3.84 -11.953 1 98.44 95 SER A N 1
ATOM 753 C CA . SER A 1 95 ? -9.891 -4.402 -13.094 1 98.44 95 SER A CA 1
ATOM 754 C C . SER A 1 95 ? -9.812 -5.922 -13.008 1 98.44 95 SER A C 1
ATOM 756 O O . SER A 1 95 ? -9.883 -6.617 -14.023 1 98.44 95 SER A O 1
ATOM 758 N N . GLU A 1 96 ? -9.703 -6.484 -11.805 1 98.5 96 GLU A N 1
ATOM 759 C CA . GLU A 1 96 ? -9.68 -7.938 -11.648 1 98.5 96 GLU A CA 1
ATOM 760 C C . GLU A 1 96 ? -11.023 -8.555 -12.008 1 98.5 96 GLU A C 1
ATOM 762 O O . GLU A 1 96 ? -11.086 -9.688 -12.492 1 98.5 96 GLU A O 1
ATOM 767 N N . LEU A 1 97 ? -12.094 -7.738 -11.82 1 97.62 97 LEU A N 1
ATOM 768 C CA . LEU A 1 97 ? -13.445 -8.203 -12.125 1 97.62 97 LEU A CA 1
ATOM 769 C C . LEU A 1 97 ? -13.758 -8.039 -13.609 1 97.62 97 LEU A C 1
ATOM 771 O O . LEU A 1 97 ? -14.336 -8.938 -14.227 1 97.62 97 LEU A O 1
ATOM 775 N N . LEU A 1 98 ? -13.328 -6.949 -14.211 1 97.31 98 LEU A N 1
ATOM 776 C CA . LEU A 1 98 ? -13.906 -6.574 -15.492 1 97.31 98 LEU A CA 1
ATOM 777 C C . LEU A 1 98 ? -12.898 -6.742 -16.625 1 97.31 98 LEU A C 1
ATOM 779 O O . LEU A 1 98 ? -13.273 -6.891 -17.781 1 97.31 98 LEU A O 1
ATOM 783 N N . ILE A 1 99 ? -11.68 -6.73 -16.328 1 98.06 99 ILE A N 1
ATOM 784 C CA . ILE A 1 99 ? -10.648 -6.746 -17.359 1 98.06 99 ILE A CA 1
ATOM 785 C C . ILE A 1 99 ? -9.891 -8.07 -17.328 1 98.06 99 ILE A C 1
ATOM 787 O O . ILE A 1 99 ? -9.977 -8.875 -18.25 1 98.06 99 ILE A O 1
ATOM 791 N N . PHE A 1 100 ? -9.344 -8.352 -16.141 1 97.94 100 PHE A N 1
ATOM 792 C CA . PHE A 1 100 ? -8.516 -9.555 -16.047 1 97.94 100 PHE A CA 1
ATOM 793 C C . PHE A 1 100 ? -9.367 -10.773 -15.742 1 97.94 100 PHE A C 1
ATOM 795 O O . PHE A 1 100 ? -8.93 -11.914 -15.953 1 97.94 100 PHE A O 1
ATOM 802 N N . ARG A 1 101 ? -10.57 -10.594 -15.117 1 97.31 101 ARG A N 1
ATOM 803 C CA . ARG A 1 101 ? -11.57 -11.625 -14.867 1 97.31 101 ARG A CA 1
ATOM 804 C C . ARG A 1 101 ? -10.992 -12.742 -14 1 97.31 101 ARG A C 1
ATOM 806 O O . ARG A 1 101 ? -11.234 -13.922 -14.258 1 97.31 101 ARG A O 1
ATOM 813 N N . THR A 1 102 ? -10.141 -12.281 -13.055 1 97.62 102 THR A N 1
ATOM 814 C CA . THR A 1 102 ? -9.586 -13.25 -12.109 1 97.62 102 THR A CA 1
ATOM 815 C C . THR A 1 102 ? -10.516 -13.43 -10.914 1 97.62 102 THR A C 1
ATOM 817 O O . THR A 1 102 ? -10.414 -14.422 -10.188 1 97.62 102 THR A O 1
ATOM 820 N N . ALA A 1 103 ? -11.352 -12.406 -10.672 1 95.19 103 ALA A N 1
ATOM 821 C CA . ALA A 1 103 ? -12.305 -12.445 -9.57 1 95.19 103 ALA A CA 1
ATOM 822 C C . ALA A 1 103 ? -13.734 -12.586 -10.086 1 95.19 103 ALA A C 1
ATOM 824 O O . ALA A 1 103 ? -14.016 -12.289 -11.25 1 95.19 103 ALA A O 1
ATOM 825 N N . ASN A 1 104 ? -14.578 -13.156 -9.281 1 88.25 104 ASN A N 1
ATOM 826 C CA . ASN A 1 104 ? -16.016 -13.203 -9.539 1 88.25 104 ASN A CA 1
ATOM 827 C C . ASN A 1 104 ? -16.812 -12.555 -8.406 1 88.25 104 ASN A C 1
ATOM 829 O O . ASN A 1 104 ? -16.328 -12.461 -7.277 1 88.25 104 ASN A O 1
ATOM 833 N N . LEU A 1 105 ? -17.984 -12.117 -8.766 1 86.5 105 LEU A N 1
ATOM 834 C CA . LEU A 1 105 ? -18.797 -11.414 -7.781 1 86.5 105 LEU A CA 1
ATOM 835 C C . LEU A 1 105 ? -19.297 -12.375 -6.703 1 86.5 105 LEU A C 1
ATOM 837 O O . LEU A 1 105 ? -20.375 -12.953 -6.832 1 86.5 105 LEU A O 1
ATOM 841 N N . GLY A 1 106 ? -18.469 -12.695 -5.855 1 86.31 106 GLY A N 1
ATOM 842 C CA . GLY A 1 106 ? -18.766 -13.477 -4.668 1 86.31 106 GLY A CA 1
ATOM 843 C C . GLY A 1 106 ? -18.672 -12.672 -3.387 1 86.31 106 GLY A C 1
ATOM 844 O O . GLY A 1 106 ? -18.328 -11.492 -3.414 1 86.31 106 GLY A O 1
ATOM 845 N N . ALA A 1 107 ? -18.984 -13.227 -2.361 1 86.25 107 ALA A N 1
ATOM 846 C CA . ALA A 1 107 ? -19.062 -12.547 -1.07 1 86.25 107 ALA A CA 1
ATOM 847 C C . ALA A 1 107 ? -17.703 -11.984 -0.662 1 86.25 107 ALA A C 1
ATOM 849 O O . ALA A 1 107 ? -17.609 -10.906 -0.068 1 86.25 107 ALA A O 1
ATOM 850 N N . ALA A 1 108 ? -16.641 -12.648 -1.066 1 91.94 108 ALA A N 1
ATOM 851 C CA . ALA A 1 108 ? -15.305 -12.258 -0.617 1 91.94 108 ALA A CA 1
ATOM 852 C C . ALA A 1 108 ? -14.828 -11 -1.337 1 91.94 108 ALA A C 1
ATOM 854 O O . ALA A 1 108 ? -14.227 -10.117 -0.723 1 91.94 108 ALA A O 1
ATOM 855 N N . VAL A 1 109 ? -15.086 -10.883 -2.58 1 93.75 109 VAL A N 1
ATOM 856 C CA . VAL A 1 109 ? -14.602 -9.75 -3.365 1 93.75 109 VAL A CA 1
ATOM 857 C C . VAL A 1 109 ? -15.523 -8.555 -3.156 1 93.75 109 VAL A C 1
ATOM 859 O O . VAL A 1 109 ? -15.086 -7.402 -3.271 1 93.75 109 VAL A O 1
ATOM 862 N N . ILE A 1 110 ? -16.75 -8.781 -2.762 1 94.06 110 ILE A N 1
ATOM 863 C CA . ILE A 1 110 ? -17.75 -7.719 -2.623 1 94.06 110 ILE A CA 1
ATOM 864 C C . ILE A 1 110 ? -17.328 -6.77 -1.501 1 94.06 110 ILE A C 1
ATOM 866 O O . ILE A 1 110 ? -17.516 -5.555 -1.604 1 94.06 110 ILE A O 1
ATOM 870 N N . SER A 1 111 ? -16.766 -7.281 -0.504 1 94.31 111 SER A N 1
ATOM 871 C CA . SER A 1 111 ? -16.391 -6.469 0.649 1 94.31 111 SER A CA 1
ATOM 872 C C . SER A 1 111 ? -15.367 -5.402 0.272 1 94.31 111 SER A C 1
ATOM 874 O O . SER A 1 111 ? -15.617 -4.207 0.426 1 94.31 111 SER A O 1
ATOM 876 N N . PRO A 1 112 ? -14.25 -5.84 -0.318 1 96.69 112 PRO A N 1
ATOM 877 C CA . PRO A 1 112 ? -13.289 -4.793 -0.662 1 96.69 112 PRO A CA 1
ATOM 878 C C . PRO A 1 112 ? -13.797 -3.852 -1.748 1 96.69 112 PRO A C 1
ATOM 880 O O . PRO A 1 112 ? -13.453 -2.668 -1.762 1 96.69 112 PRO A O 1
ATOM 883 N N . VAL A 1 113 ? -14.656 -4.254 -2.574 1 97.38 113 VAL A N 1
ATOM 884 C CA . VAL A 1 113 ? -15.234 -3.393 -3.602 1 97.38 113 VAL A CA 1
ATOM 885 C C . VAL A 1 113 ? -16.141 -2.352 -2.951 1 97.38 113 VAL A C 1
ATOM 887 O O . VAL A 1 113 ? -16.031 -1.158 -3.244 1 97.38 113 VAL A O 1
ATOM 890 N N . ILE A 1 114 ? -16.984 -2.773 -2.096 1 97.88 114 ILE A N 1
ATOM 891 C CA . ILE A 1 114 ? -17.906 -1.867 -1.408 1 97.88 114 ILE A CA 1
ATOM 892 C C . ILE A 1 114 ? -17.109 -0.907 -0.523 1 97.88 114 ILE A C 1
ATOM 894 O O . ILE A 1 114 ? -17.344 0.305 -0.552 1 97.88 114 ILE A O 1
ATOM 898 N N . VAL A 1 115 ? -16.172 -1.454 0.203 1 98.38 115 VAL A N 1
ATOM 899 C CA . VAL A 1 115 ? -15.398 -0.635 1.127 1 98.38 115 VAL A CA 1
ATOM 900 C C . VAL A 1 115 ? -14.648 0.448 0.354 1 98.38 115 VAL A C 1
ATOM 902 O O . VAL A 1 115 ? -14.688 1.623 0.724 1 98.38 115 VAL A O 1
ATOM 905 N N . SER A 1 116 ? -13.992 0.078 -0.728 1 98.75 116 SER A N 1
ATOM 906 C CA . SER A 1 116 ? -13.211 1.06 -1.475 1 98.75 116 SER A CA 1
ATOM 907 C C . SER A 1 116 ? -14.117 2.092 -2.141 1 98.75 116 SER A C 1
ATOM 909 O O . SER A 1 116 ? -13.828 3.291 -2.107 1 98.75 116 SER A O 1
ATOM 911 N N . THR A 1 117 ? -15.266 1.679 -2.639 1 98.62 117 THR A N 1
ATOM 912 C CA . THR A 1 117 ? -16.188 2.555 -3.352 1 98.62 117 THR A CA 1
ATOM 913 C C . THR A 1 117 ? -16.891 3.508 -2.383 1 98.62 117 THR A C 1
ATOM 915 O O . THR A 1 117 ? -16.891 4.723 -2.594 1 98.62 117 THR A O 1
ATOM 918 N N . VAL A 1 118 ? -17.406 2.992 -1.339 1 98.75 118 VAL A N 1
ATOM 919 C CA . VAL A 1 118 ? -18.156 3.785 -0.373 1 98.75 118 VAL A CA 1
ATOM 920 C C . VAL A 1 118 ? -17.219 4.777 0.321 1 98.75 118 VAL A C 1
ATOM 922 O O . VAL A 1 118 ? -17.578 5.941 0.508 1 98.75 118 VAL A O 1
ATOM 925 N N . SER A 1 119 ? -16.047 4.309 0.721 1 98.94 119 SER A N 1
ATOM 926 C CA . SER A 1 119 ? -15.094 5.195 1.372 1 98.94 119 SER A CA 1
ATOM 927 C C . SER A 1 119 ? -14.695 6.348 0.455 1 98.94 119 SER A C 1
ATOM 929 O O . SER A 1 119 ? -14.68 7.508 0.877 1 98.94 119 SER A O 1
ATOM 931 N N . LEU A 1 120 ? -14.398 5.996 -0.804 1 98.88 120 LEU A N 1
ATOM 932 C CA . LEU A 1 120 ? -13.977 7.012 -1.764 1 98.88 120 LEU A CA 1
ATOM 933 C C . LEU A 1 120 ? -15.078 8.039 -1.995 1 98.88 120 LEU A C 1
ATOM 935 O O . LEU A 1 120 ? -14.836 9.242 -1.933 1 98.88 120 LEU A O 1
ATOM 939 N N . PHE A 1 121 ? -16.281 7.598 -2.193 1 98.75 121 PHE A N 1
ATOM 940 C CA . PHE A 1 121 ? -17.406 8.484 -2.43 1 98.75 121 PHE A CA 1
ATOM 941 C C . PHE A 1 121 ? -17.703 9.336 -1.2 1 98.75 121 PHE A C 1
ATOM 943 O O . PHE A 1 121 ? -17.953 10.539 -1.316 1 98.75 121 PHE A O 1
ATOM 950 N N . TRP A 1 122 ? -17.703 8.641 -0.048 1 98.88 122 TRP A N 1
ATOM 951 C CA . TRP A 1 122 ? -17.938 9.344 1.209 1 98.88 122 TRP A CA 1
ATOM 952 C C . TRP A 1 122 ? -16.906 10.453 1.41 1 98.88 122 TRP A C 1
ATOM 954 O O . TRP A 1 122 ? -17.266 11.586 1.752 1 98.88 122 TRP A O 1
ATOM 964 N N . MET A 1 123 ? -15.703 10.203 1.139 1 98.88 123 MET A N 1
ATOM 965 C CA . MET A 1 123 ? -14.633 11.172 1.358 1 98.88 123 MET A CA 1
ATOM 966 C C . MET A 1 123 ? -14.703 12.305 0.338 1 98.88 123 MET A C 1
ATOM 968 O O . MET A 1 123 ? -14.461 13.461 0.674 1 98.88 123 MET A O 1
ATOM 972 N N . ILE A 1 124 ? -15.023 12.008 -0.902 1 98.56 124 ILE A N 1
ATOM 973 C CA . ILE A 1 124 ? -15.148 13.047 -1.925 1 98.56 124 ILE A CA 1
ATOM 974 C C . ILE A 1 124 ? -16.297 13.992 -1.565 1 98.56 124 ILE A C 1
ATOM 976 O O . ILE A 1 124 ? -16.141 15.211 -1.642 1 98.56 124 ILE A O 1
ATOM 980 N N . ASN A 1 125 ? -17.328 13.461 -1.112 1 98.38 125 ASN A N 1
ATOM 981 C CA . ASN A 1 125 ? -18.516 14.258 -0.827 1 98.38 125 ASN A CA 1
ATOM 982 C C . ASN A 1 125 ? -18.328 15.133 0.412 1 98.38 125 ASN A C 1
ATOM 984 O O . ASN A 1 125 ? -18.922 16.203 0.524 1 98.38 125 ASN A O 1
ATOM 988 N N . GLN A 1 126 ? -17.453 14.68 1.31 1 98.19 126 GLN A N 1
ATOM 989 C CA . GLN A 1 126 ? -17.281 15.414 2.557 1 98.19 126 GLN A CA 1
ATOM 990 C C . GLN A 1 126 ? -15.93 16.125 2.58 1 98.19 126 GLN A C 1
ATOM 992 O O . GLN A 1 126 ? -15.469 16.562 3.639 1 98.19 126 GLN A O 1
ATOM 997 N N . TYR A 1 127 ? -15.32 16.25 1.454 1 98.19 127 TYR A N 1
ATOM 998 C CA . TYR A 1 127 ? -13.977 16.812 1.345 1 98.19 127 TYR A CA 1
ATOM 999 C C . TYR A 1 127 ? -13.922 18.203 1.964 1 98.19 127 TYR A C 1
ATOM 1001 O O . TYR A 1 127 ? -13.047 18.5 2.791 1 98.19 127 TYR A O 1
ATOM 1009 N N . ASP A 1 128 ? -14.859 19.094 1.692 1 97.56 128 ASP A N 1
ATOM 1010 C CA . ASP A 1 128 ? -14.844 20.469 2.152 1 97.56 128 ASP A CA 1
ATOM 1011 C C . ASP A 1 128 ? -15.086 20.562 3.656 1 97.56 128 ASP A C 1
ATOM 1013 O O . ASP A 1 128 ? -14.555 21.438 4.328 1 97.56 128 ASP A O 1
ATOM 1017 N N . PHE A 1 129 ? -15.859 19.672 4.082 1 97.25 129 PHE A N 1
ATOM 1018 C CA . PHE A 1 129 ? -16.156 19.656 5.512 1 97.25 129 PHE A CA 1
ATOM 1019 C C . PHE A 1 129 ? -14.898 19.328 6.316 1 97.25 129 PHE A C 1
ATOM 1021 O O . PHE A 1 129 ? -14.656 19.938 7.363 1 97.25 129 PHE A O 1
ATOM 1028 N N . TYR A 1 130 ? -14.062 18.469 5.863 1 97.56 130 TYR A N 1
ATOM 1029 C CA . TYR A 1 130 ? -12.938 17.984 6.648 1 97.56 130 TYR A CA 1
ATOM 1030 C C . TYR A 1 130 ? -11.672 18.781 6.34 1 97.56 130 TYR A C 1
ATOM 1032 O O . TYR A 1 130 ? -10.828 19 7.219 1 97.56 130 TYR A O 1
ATOM 1040 N N . VAL A 1 131 ? -11.406 19.125 5.141 1 95.88 131 VAL A N 1
ATOM 1041 C CA . VAL A 1 131 ? -10.117 19.656 4.746 1 95.88 131 VAL A CA 1
ATOM 1042 C C . VAL A 1 131 ? -10.266 21.141 4.363 1 95.88 131 VAL A C 1
ATOM 1044 O O . VAL A 1 131 ? -9.367 21.938 4.602 1 95.88 131 VAL A O 1
ATOM 1047 N N . GLN A 1 132 ? -11.203 21.594 3.551 1 81.19 132 GLN A N 1
ATOM 1048 C CA . GLN A 1 132 ? -11.297 22.984 3.105 1 81.19 132 GLN A CA 1
ATOM 1049 C C . GLN A 1 132 ? -12.023 23.844 4.129 1 81.19 132 GLN A C 1
ATOM 1051 O O . GLN A 1 132 ? -13.18 23.578 4.457 1 81.19 132 GLN A O 1
ATOM 1056 N N . PRO A 1 133 ? -11.32 24.172 5.406 1 55.5 133 PRO A N 1
ATOM 1057 C CA . PRO A 1 133 ? -11.977 25.328 6.023 1 55.5 133 PRO A CA 1
ATOM 1058 C C . PRO A 1 133 ? -11.5 26.656 5.453 1 55.5 133 PRO A C 1
ATOM 1060 O O . PRO A 1 133 ? -10.391 26.734 4.918 1 55.5 133 PRO A O 1
ATOM 1063 N N . MET B 1 1 ? 3.754 26.141 -13.18 1 36.69 1 MET B N 1
ATOM 1064 C CA . MET B 1 1 ? 5.133 25.969 -12.727 1 36.69 1 MET B CA 1
ATOM 1065 C C . MET B 1 1 ? 5.316 24.625 -12.047 1 36.69 1 MET B C 1
ATOM 1067 O O . MET B 1 1 ? 4.445 24.172 -11.305 1 36.69 1 MET B O 1
ATOM 1071 N N . LEU B 1 2 ? 6.059 23.688 -12.586 1 45.12 2 LEU B N 1
ATOM 1072 C CA . LEU B 1 2 ? 6.34 22.438 -11.914 1 45.12 2 LEU B CA 1
ATOM 1073 C C . LEU B 1 2 ? 6.695 22.672 -10.445 1 45.12 2 LEU B C 1
ATOM 1075 O O . LEU B 1 2 ? 7.414 23.609 -10.125 1 45.12 2 LEU B O 1
ATOM 1079 N N . PRO B 1 3 ? 5.809 22.156 -9.578 1 59.44 3 PRO B N 1
ATOM 1080 C CA . PRO B 1 3 ? 6.203 22.438 -8.195 1 59.44 3 PRO B CA 1
ATOM 1081 C C . PRO B 1 3 ? 7.715 22.359 -7.988 1 59.44 3 PRO B C 1
ATOM 1083 O O . PRO B 1 3 ? 8.398 21.594 -8.672 1 59.44 3 PRO B O 1
ATOM 1086 N N . ALA B 1 4 ? 8.312 23.234 -7.457 1 79.56 4 ALA B N 1
ATOM 1087 C CA . ALA B 1 4 ? 9.727 23.297 -7.09 1 79.56 4 ALA B CA 1
ATOM 1088 C C . ALA B 1 4 ? 10.164 22 -6.398 1 79.56 4 ALA B C 1
ATOM 1090 O O . ALA B 1 4 ? 9.367 21.375 -5.691 1 79.56 4 ALA B O 1
ATOM 1091 N N . LEU B 1 5 ? 11.227 21.406 -6.934 1 87.5 5 LEU B N 1
ATOM 1092 C CA . LEU B 1 5 ? 11.836 20.25 -6.277 1 87.5 5 LEU B CA 1
ATOM 1093 C C . LEU B 1 5 ? 11.953 20.484 -4.773 1 87.5 5 LEU B C 1
ATOM 1095 O O . LEU B 1 5 ? 12.133 21.609 -4.328 1 87.5 5 LEU B O 1
ATOM 1099 N N . PRO B 1 6 ? 11.711 19.391 -4.07 1 92.38 6 PRO B N 1
ATOM 1100 C CA . PRO B 1 6 ? 11.891 19.516 -2.623 1 92.38 6 PRO B CA 1
ATOM 1101 C C . PRO B 1 6 ? 13.281 20.016 -2.244 1 92.38 6 PRO B C 1
ATOM 1103 O O . PRO B 1 6 ? 14.258 19.719 -2.934 1 92.38 6 PRO B O 1
ATOM 1106 N N . PRO B 1 7 ? 13.422 20.734 -1.229 1 89.12 7 PRO B N 1
ATOM 1107 C CA . PRO B 1 7 ? 14.641 21.484 -0.919 1 89.12 7 PRO B CA 1
ATOM 1108 C C . PRO B 1 7 ? 15.719 20.609 -0.274 1 89.12 7 PRO B C 1
ATOM 1110 O O . PRO B 1 7 ? 16.906 20.938 -0.343 1 89.12 7 PRO B O 1
ATOM 1113 N N . THR B 1 8 ? 15.414 19.578 0.433 1 96.69 8 THR B N 1
ATOM 1114 C CA . THR B 1 8 ? 16.406 18.797 1.163 1 96.69 8 THR B CA 1
ATOM 1115 C C . THR B 1 8 ? 16.688 17.484 0.445 1 96.69 8 THR B C 1
ATOM 1117 O O . THR B 1 8 ? 15.883 17.016 -0.364 1 96.69 8 THR B O 1
ATOM 1120 N N . LEU B 1 9 ? 17.766 16.859 0.764 1 97.94 9 LEU B N 1
ATOM 1121 C CA . LEU B 1 9 ? 18.203 15.625 0.109 1 97.94 9 LEU B CA 1
ATOM 1122 C C . LEU B 1 9 ? 17.25 14.477 0.427 1 97.94 9 LEU B C 1
ATOM 1124 O O . LEU B 1 9 ? 16.922 13.68 -0.452 1 97.94 9 LEU B O 1
ATOM 1128 N N . LEU B 1 10 ? 16.859 14.391 1.615 1 98.69 10 LEU B N 1
ATOM 1129 C CA . LEU B 1 10 ? 15.953 13.312 2.008 1 98.69 10 LEU B CA 1
ATOM 1130 C C . LEU B 1 10 ? 14.609 13.445 1.29 1 98.69 10 LEU B C 1
ATOM 1132 O O . LEU B 1 10 ? 14.031 12.445 0.86 1 98.69 10 LEU B O 1
ATOM 1136 N N . ALA B 1 11 ? 14.125 14.648 1.184 1 98.62 11 ALA B N 1
ATOM 1137 C CA . ALA B 1 11 ? 12.867 14.883 0.47 1 98.62 11 ALA B CA 1
ATOM 1138 C C . ALA B 1 11 ? 13.008 14.523 -1.008 1 98.62 11 ALA B C 1
ATOM 1140 O O . ALA B 1 11 ? 12.102 13.914 -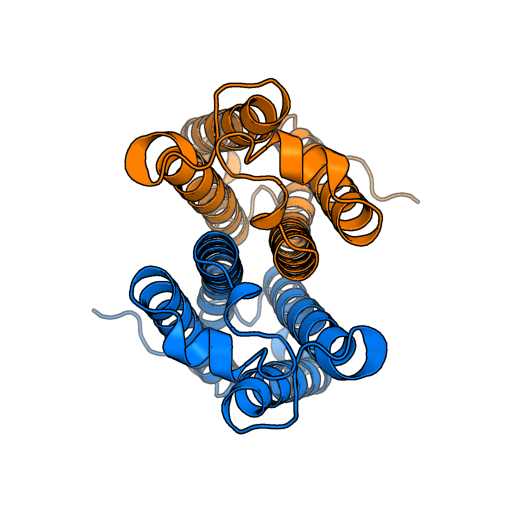1.592 1 98.62 11 ALA B O 1
ATOM 1141 N N . ARG B 1 12 ? 14.117 14.859 -1.601 1 98.69 12 ARG B N 1
ATOM 1142 C CA . ARG B 1 12 ? 14.367 14.508 -2.994 1 98.69 12 ARG B CA 1
ATOM 1143 C C . ARG B 1 12 ? 14.492 13 -3.166 1 98.69 12 ARG B C 1
ATOM 1145 O O . ARG B 1 12 ? 14.062 12.453 -4.18 1 98.69 12 ARG B O 1
ATOM 1152 N N . TRP B 1 13 ? 15.117 12.383 -2.197 1 98.81 13 TRP B N 1
ATOM 1153 C CA . TRP B 1 13 ? 15.211 10.922 -2.189 1 98.81 13 TRP B CA 1
ATOM 1154 C C . TRP B 1 13 ? 13.828 10.289 -2.188 1 98.81 13 TRP B C 1
ATOM 1156 O O . TRP B 1 13 ? 13.57 9.336 -2.934 1 98.81 13 TRP B O 1
ATOM 1166 N N . GLN B 1 14 ? 12.93 10.867 -1.402 1 98.94 14 GLN B N 1
ATOM 1167 C CA . GLN B 1 14 ? 11.57 10.336 -1.37 1 98.94 14 GLN B CA 1
ATOM 1168 C C . GLN B 1 14 ? 10.898 10.461 -2.736 1 98.94 14 GLN B C 1
ATOM 1170 O O . GLN B 1 14 ? 10.172 9.555 -3.16 1 98.94 14 GLN B O 1
ATOM 1175 N N . LEU B 1 15 ? 11.117 11.547 -3.367 1 98.75 15 LEU B N 1
ATOM 1176 C CA . LEU B 1 15 ? 10.539 11.758 -4.688 1 98.75 15 LEU B CA 1
ATOM 1177 C C . LEU B 1 15 ? 11.086 10.75 -5.691 1 98.75 15 LEU B C 1
ATOM 1179 O O . LEU B 1 15 ? 10.336 10.219 -6.512 1 98.75 15 LEU B O 1
ATOM 1183 N N . LEU B 1 16 ? 12.383 10.5 -5.648 1 98.81 16 LEU B N 1
ATOM 1184 C CA . LEU B 1 16 ? 13.008 9.516 -6.527 1 98.81 16 LEU B CA 1
ATOM 1185 C C . LEU B 1 16 ? 12.438 8.125 -6.285 1 98.81 16 LEU B C 1
ATOM 1187 O O . LEU B 1 16 ? 12.117 7.406 -7.234 1 98.81 16 LEU B O 1
ATOM 1191 N N . VAL B 1 17 ? 12.336 7.746 -5.012 1 98.81 17 VAL B N 1
ATOM 1192 C CA . VAL B 1 17 ? 11.828 6.422 -4.668 1 98.81 17 VAL B CA 1
ATOM 1193 C C . VAL B 1 17 ? 10.367 6.301 -5.098 1 98.81 17 VAL B C 1
ATOM 1195 O O . VAL B 1 17 ? 9.938 5.242 -5.559 1 98.81 17 VAL B O 1
ATOM 1198 N N . ALA B 1 18 ? 9.633 7.391 -4.973 1 98.88 18 ALA B N 1
ATOM 1199 C CA . ALA B 1 18 ? 8.25 7.383 -5.441 1 98.88 18 ALA B CA 1
ATOM 1200 C C . ALA B 1 18 ? 8.18 7.168 -6.949 1 98.88 18 ALA B C 1
ATOM 1202 O O . ALA B 1 18 ? 7.359 6.387 -7.438 1 98.88 18 ALA B O 1
ATOM 1203 N N . ALA B 1 19 ? 9.031 7.812 -7.688 1 98.69 19 ALA B N 1
ATOM 1204 C CA . ALA B 1 19 ? 9.062 7.66 -9.141 1 98.69 19 ALA B CA 1
ATOM 1205 C C . ALA B 1 19 ? 9.445 6.234 -9.531 1 98.69 19 ALA B C 1
ATOM 1207 O O . ALA B 1 19 ? 8.859 5.664 -10.461 1 98.69 19 ALA B O 1
ATOM 1208 N N . THR B 1 20 ? 10.391 5.664 -8.844 1 98.19 20 THR B N 1
ATOM 1209 C CA . THR B 1 20 ? 10.812 4.293 -9.117 1 98.19 20 THR B CA 1
ATOM 1210 C C . THR B 1 20 ? 9.68 3.311 -8.812 1 98.19 20 THR B C 1
ATOM 1212 O O . THR B 1 20 ? 9.547 2.285 -9.484 1 98.19 20 THR B O 1
ATOM 1215 N N . ALA B 1 21 ? 8.898 3.639 -7.797 1 98.69 21 ALA B N 1
ATOM 1216 C CA . ALA B 1 21 ? 7.758 2.793 -7.449 1 98.69 21 ALA B CA 1
ATOM 1217 C C . ALA B 1 21 ? 6.688 2.84 -8.539 1 98.69 21 ALA B C 1
ATOM 1219 O O . ALA B 1 21 ? 6.039 1.83 -8.82 1 98.69 21 ALA B O 1
ATOM 1220 N N . VAL B 1 22 ? 6.469 4.012 -9.109 1 98.75 22 VAL B N 1
ATOM 1221 C CA . VAL B 1 22 ? 5.531 4.121 -10.219 1 98.75 22 VAL B CA 1
ATOM 1222 C C . VAL B 1 22 ? 6.043 3.311 -11.414 1 98.75 22 VAL B C 1
ATOM 1224 O O . VAL B 1 22 ? 5.27 2.623 -12.078 1 98.75 22 VAL B O 1
ATOM 1227 N N . PHE B 1 23 ? 7.355 3.363 -11.664 1 98.12 23 PHE B N 1
ATOM 1228 C CA . PHE B 1 23 ? 7.961 2.541 -12.703 1 98.12 23 PHE B CA 1
ATOM 1229 C C . PHE B 1 23 ? 7.715 1.061 -12.438 1 98.12 23 PHE B C 1
ATOM 1231 O O . PHE B 1 23 ? 7.332 0.317 -13.344 1 98.12 23 PHE B O 1
ATOM 1238 N N . ASN B 1 24 ? 7.941 0.607 -11.188 1 97.88 24 ASN B N 1
ATOM 1239 C CA . ASN B 1 24 ? 7.676 -0.778 -10.812 1 97.88 24 ASN B CA 1
ATOM 1240 C C . ASN B 1 24 ? 6.223 -1.164 -11.07 1 97.88 24 ASN B C 1
ATOM 1242 O O . ASN B 1 24 ? 5.941 -2.275 -11.523 1 97.88 24 ASN B O 1
ATOM 1246 N N . THR B 1 25 ? 5.336 -0.226 -10.773 1 98.81 25 THR B N 1
ATOM 1247 C CA . THR B 1 25 ? 3.916 -0.466 -11 1 98.81 25 THR B CA 1
ATOM 1248 C C . THR B 1 25 ? 3.641 -0.72 -12.484 1 98.81 25 THR B C 1
ATOM 1250 O O . THR B 1 25 ? 3.037 -1.732 -12.844 1 98.81 25 THR B O 1
ATOM 1253 N N . VAL B 1 26 ? 4.098 0.128 -13.32 1 98.5 26 VAL B N 1
ATOM 1254 C CA . VAL B 1 26 ? 3.871 0.011 -14.758 1 98.5 26 VAL B CA 1
ATOM 1255 C C . VAL B 1 26 ? 4.496 -1.282 -15.273 1 98.5 26 VAL B C 1
ATOM 1257 O O . VAL B 1 26 ? 3.859 -2.031 -16.016 1 98.5 26 VAL B O 1
ATOM 1260 N N . GLN B 1 27 ? 5.711 -1.485 -14.836 1 97.94 27 GLN B N 1
ATOM 1261 C CA . GLN B 1 27 ? 6.438 -2.678 -15.258 1 97.94 27 GLN B CA 1
ATOM 1262 C C . GLN B 1 27 ? 5.684 -3.947 -14.875 1 97.94 27 GLN B C 1
ATOM 1264 O O . GLN B 1 27 ? 5.621 -4.898 -15.656 1 97.94 27 GLN B O 1
ATOM 1269 N N . ASN B 1 28 ? 5.062 -4.059 -13.75 1 98.56 28 ASN B N 1
ATOM 1270 C CA . ASN B 1 28 ? 4.348 -5.234 -13.258 1 98.56 28 ASN B CA 1
ATOM 1271 C C . ASN B 1 28 ? 3.055 -5.469 -14.023 1 98.56 28 ASN B C 1
ATOM 1273 O O . ASN B 1 28 ? 2.535 -6.586 -14.047 1 98.56 28 ASN B O 1
ATOM 1277 N N . PHE B 1 29 ? 2.508 -4.441 -14.688 1 98.44 29 PHE B N 1
ATOM 1278 C CA . PHE B 1 29 ? 1.309 -4.609 -15.508 1 98.44 29 PHE B CA 1
ATOM 1279 C C . PHE B 1 29 ? 1.673 -4.988 -16.938 1 98.44 29 PHE B C 1
ATOM 1281 O O . PHE B 1 29 ? 0.821 -5.453 -17.688 1 98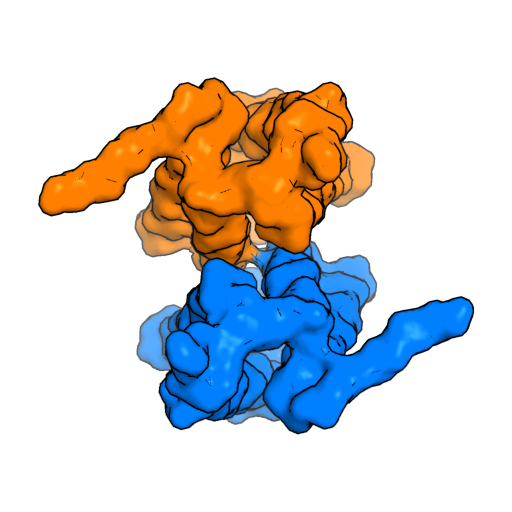.44 29 PHE B O 1
ATOM 1288 N N . CYS B 1 30 ? 2.982 -4.891 -17.312 1 98.12 30 CYS B N 1
ATOM 1289 C CA . CYS B 1 30 ? 3.375 -5.094 -18.703 1 98.12 30 CYS B CA 1
ATOM 1290 C C . CYS B 1 30 ? 4.152 -6.395 -18.859 1 98.12 30 CYS B C 1
ATOM 1292 O O . CYS B 1 30 ? 4.133 -7.008 -19.938 1 98.12 30 CYS B O 1
ATOM 1294 N N . THR B 1 31 ? 4.906 -6.734 -17.797 1 97.88 31 THR B N 1
ATOM 1295 C CA . THR B 1 31 ? 5.766 -7.906 -17.938 1 97.88 31 THR B CA 1
ATOM 1296 C C . THR B 1 31 ? 6.02 -8.539 -16.562 1 97.88 31 THR B C 1
ATOM 1298 O O . THR B 1 31 ? 5.824 -7.902 -15.531 1 97.88 31 THR B O 1
ATOM 1301 N N . LEU B 1 32 ? 6.344 -9.805 -16.594 1 97.62 32 LEU B N 1
ATOM 1302 C CA . LEU B 1 32 ? 6.691 -10.523 -15.367 1 97.62 32 LEU B CA 1
ATOM 1303 C C . LEU B 1 32 ? 8.203 -10.664 -15.234 1 97.62 32 LEU B C 1
ATOM 1305 O O . LEU B 1 32 ? 8.695 -11.188 -14.234 1 97.62 32 LEU B O 1
ATOM 1309 N N . LYS B 1 33 ? 8.93 -10.18 -16.188 1 96.06 33 LYS B N 1
ATOM 1310 C CA . LYS B 1 33 ? 10.359 -10.445 -16.297 1 96.06 33 LYS B CA 1
ATOM 1311 C C . LYS B 1 33 ? 11.094 -10.016 -15.031 1 96.06 33 LYS B C 1
ATOM 1313 O O . LYS B 1 33 ? 11.812 -10.812 -14.422 1 96.06 33 LYS B O 1
ATOM 1318 N N . LEU B 1 34 ? 10.938 -8.766 -14.594 1 94.94 34 LEU B N 1
ATOM 1319 C CA . LEU B 1 34 ? 11.664 -8.258 -13.43 1 94.94 34 LEU B CA 1
ATOM 1320 C C . LEU B 1 34 ? 11.164 -8.914 -12.148 1 94.94 34 LEU B C 1
ATOM 1322 O O . LEU B 1 34 ? 11.961 -9.242 -11.266 1 94.94 34 LEU B O 1
ATOM 1326 N N . THR B 1 35 ? 9.867 -9.117 -12.008 1 97.06 35 THR B N 1
ATOM 1327 C CA . THR B 1 35 ? 9.289 -9.75 -10.828 1 97.06 35 THR B CA 1
ATOM 1328 C C . THR B 1 35 ? 9.812 -11.18 -10.68 1 97.06 35 THR B C 1
ATOM 1330 O O . THR B 1 35 ? 10.094 -11.625 -9.562 1 97.06 35 THR B O 1
ATOM 1333 N N . ARG B 1 36 ? 9.961 -11.922 -11.789 1 97.06 36 ARG B N 1
ATOM 1334 C CA . ARG B 1 36 ? 10.516 -13.266 -11.766 1 97.06 36 ARG B CA 1
ATOM 1335 C C . ARG B 1 36 ? 11.969 -13.25 -11.297 1 97.06 36 ARG B C 1
ATOM 1337 O O . ARG B 1 36 ? 12.422 -14.172 -10.617 1 97.06 36 ARG B O 1
ATOM 1344 N N . LYS B 1 37 ? 12.664 -12.156 -11.617 1 96.12 37 LYS B N 1
ATOM 1345 C CA . LYS B 1 37 ? 14.055 -12.023 -11.188 1 96.12 37 LYS B CA 1
ATOM 1346 C C . LYS B 1 37 ? 14.141 -11.742 -9.695 1 96.12 37 LYS B C 1
ATOM 1348 O O . LYS B 1 37 ? 15.102 -12.148 -9.031 1 96.12 37 LYS B O 1
ATOM 1353 N N . ILE B 1 38 ? 13.133 -11.102 -9.172 1 97.38 38 ILE B N 1
ATOM 1354 C CA . ILE B 1 38 ? 13.086 -10.805 -7.742 1 97.38 38 ILE B CA 1
ATOM 1355 C C . ILE B 1 38 ? 12.852 -12.086 -6.949 1 97.38 38 ILE B C 1
ATOM 1357 O O . ILE B 1 38 ? 13.578 -12.375 -6 1 97.38 38 ILE B O 1
ATOM 1361 N N . TYR B 1 39 ? 11.867 -12.828 -7.383 1 97.81 39 TYR B N 1
ATOM 1362 C CA . TYR B 1 39 ? 11.492 -14.047 -6.668 1 97.81 39 TYR B CA 1
ATOM 1363 C C . TYR B 1 39 ? 12.016 -15.289 -7.387 1 97.81 39 TYR B C 1
ATOM 1365 O O . TYR B 1 39 ? 11.242 -16.188 -7.711 1 97.81 39 TYR B O 1
ATOM 1373 N N . SER B 1 40 ? 13.273 -15.352 -7.586 1 95.81 40 SER B N 1
ATOM 1374 C CA . SER B 1 40 ? 13.953 -16.25 -8.523 1 95.81 40 SER B CA 1
ATOM 1375 C C . SER B 1 40 ? 14.125 -17.641 -7.922 1 95.81 40 SER B C 1
ATOM 1377 O O . SER B 1 40 ? 14.469 -18.578 -8.633 1 95.81 40 SER B O 1
ATOM 1379 N N . ASN B 1 41 ? 13.883 -17.766 -6.656 1 96.44 41 ASN B N 1
ATOM 1380 C CA . ASN B 1 41 ? 14.008 -19.078 -6.043 1 96.44 41 ASN B CA 1
ATOM 1381 C C . ASN B 1 41 ? 12.742 -19.906 -6.242 1 96.44 41 ASN B C 1
ATOM 1383 O O . ASN B 1 41 ? 12.695 -21.078 -5.871 1 96.44 41 ASN B O 1
ATOM 1387 N N . LEU B 1 42 ? 11.703 -19.328 -6.848 1 96 42 LEU B N 1
ATOM 1388 C CA . LEU B 1 42 ? 10.484 -20.031 -7.219 1 96 42 LEU B CA 1
ATOM 1389 C C . LEU B 1 42 ? 10.492 -20.391 -8.703 1 96 42 LEU B C 1
ATOM 1391 O O . LEU B 1 42 ? 11.062 -19.672 -9.516 1 96 42 LEU B O 1
ATOM 1395 N N . PRO B 1 43 ? 9.867 -21.516 -8.953 1 95.62 43 PRO B N 1
ATOM 1396 C CA . PRO B 1 43 ? 9.602 -21.719 -10.383 1 95.62 43 PRO B CA 1
ATOM 1397 C C . PRO B 1 43 ? 8.812 -20.562 -11 1 95.62 43 PRO B C 1
ATOM 1399 O O . PRO B 1 43 ? 7.906 -20.016 -10.359 1 95.62 43 PRO B O 1
ATOM 1402 N N . SER B 1 44 ? 9.141 -20.219 -12.18 1 94.19 44 SER B N 1
ATOM 1403 C CA . SER B 1 44 ? 8.523 -19.078 -12.859 1 94.19 44 SER B CA 1
ATOM 1404 C C . SER B 1 44 ? 7.004 -19.203 -12.867 1 94.19 44 SER B C 1
ATOM 1406 O O . SER B 1 44 ? 6.297 -18.188 -12.844 1 94.19 44 SER B O 1
ATOM 1408 N N . SER B 1 45 ? 6.543 -20.438 -12.836 1 93.56 45 SER B N 1
ATOM 1409 C CA . SER B 1 45 ? 5.102 -20.672 -12.891 1 93.56 45 SER B CA 1
ATOM 1410 C C . SER B 1 45 ? 4.418 -20.203 -11.609 1 93.56 45 SER B C 1
ATOM 1412 O O . SER B 1 45 ? 3.201 -20 -11.594 1 93.56 45 SER B O 1
ATOM 1414 N N . GLN B 1 46 ? 5.168 -20.016 -10.539 1 95.62 46 GLN B N 1
ATOM 1415 C CA . GLN B 1 46 ? 4.613 -19.609 -9.258 1 95.62 46 GLN B CA 1
ATOM 1416 C C . GLN B 1 46 ? 4.562 -18.078 -9.141 1 95.62 46 GLN B C 1
ATOM 1418 O O . GLN B 1 46 ? 4.008 -17.547 -8.172 1 95.62 46 GLN B O 1
ATOM 1423 N N . ILE B 1 47 ? 5.203 -17.438 -10.07 1 97.44 47 ILE B N 1
ATOM 1424 C CA . ILE B 1 47 ? 5.062 -15.984 -10.203 1 97.44 47 ILE B CA 1
ATOM 1425 C C . ILE B 1 47 ? 3.996 -15.664 -11.242 1 97.44 47 ILE B C 1
ATOM 1427 O O . ILE B 1 47 ? 4.254 -15.742 -12.445 1 97.44 47 ILE B O 1
ATOM 1431 N N . THR B 1 48 ? 2.842 -15.305 -10.758 1 98.06 48 THR B N 1
ATOM 1432 C CA . THR B 1 48 ? 1.668 -15.18 -11.617 1 98.06 48 THR B CA 1
ATOM 1433 C C . THR B 1 48 ? 1.41 -13.719 -11.977 1 98.06 48 THR B C 1
ATOM 1435 O O . THR B 1 48 ? 1.919 -12.812 -11.312 1 98.06 48 THR B O 1
ATOM 1438 N N . ALA B 1 49 ? 0.618 -13.531 -12.961 1 98.12 49 ALA B N 1
ATOM 1439 C CA . ALA B 1 49 ? 0.219 -12.18 -13.344 1 98.12 49 ALA B CA 1
ATOM 1440 C C . ALA B 1 49 ? -0.537 -11.492 -12.211 1 98.12 49 ALA B C 1
ATOM 1442 O O . ALA B 1 49 ? -0.381 -10.281 -12 1 98.12 49 ALA B O 1
ATOM 1443 N N . LEU B 1 50 ? -1.353 -12.258 -11.469 1 98.62 50 LEU B N 1
ATOM 1444 C CA . LEU B 1 50 ? -2.068 -11.703 -10.32 1 98.62 50 LEU B CA 1
ATOM 1445 C C . LEU B 1 50 ? -1.092 -11.195 -9.266 1 98.62 50 LEU B C 1
ATOM 1447 O O . LEU B 1 50 ? -1.275 -10.109 -8.719 1 98.62 50 LEU B O 1
ATOM 1451 N N . GLN B 1 51 ? -0.074 -11.992 -9 1 98.69 51 GLN B N 1
ATOM 1452 C CA . GLN B 1 51 ? 0.933 -11.578 -8.031 1 98.69 51 GLN B CA 1
ATOM 1453 C C . GLN B 1 51 ? 1.653 -10.312 -8.484 1 98.69 51 GLN B C 1
ATOM 1455 O O . GLN B 1 51 ? 1.872 -9.398 -7.684 1 98.69 51 GLN B O 1
ATOM 1460 N N . ALA B 1 52 ? 1.945 -10.211 -9.734 1 98.69 52 ALA B N 1
ATOM 1461 C CA . ALA B 1 52 ? 2.627 -9.039 -10.281 1 98.69 52 ALA B CA 1
ATOM 1462 C C . ALA B 1 52 ? 1.746 -7.801 -10.18 1 98.69 52 ALA B C 1
ATOM 1464 O O . ALA B 1 52 ? 2.213 -6.73 -9.781 1 98.69 52 ALA B O 1
ATOM 1465 N N . ARG B 1 53 ? 0.478 -7.93 -10.508 1 98.81 53 ARG B N 1
ATOM 1466 C CA . ARG B 1 53 ? -0.432 -6.793 -10.406 1 98.81 53 ARG B CA 1
ATOM 1467 C C . ARG B 1 53 ? -0.604 -6.359 -8.953 1 98.81 53 ARG B C 1
ATOM 1469 O O . ARG B 1 53 ? -0.694 -5.164 -8.664 1 98.81 53 ARG B O 1
ATOM 1476 N N . THR B 1 54 ? -0.649 -7.32 -8.031 1 98.88 54 THR B N 1
ATOM 1477 C CA . THR B 1 54 ? -0.752 -7.012 -6.605 1 98.88 54 THR B CA 1
ATOM 1478 C C . THR B 1 54 ? 0.501 -6.293 -6.117 1 98.88 54 THR B C 1
ATOM 1480 O O . THR B 1 54 ? 0.412 -5.328 -5.352 1 98.88 54 THR B O 1
ATOM 1483 N N . PHE B 1 55 ? 1.65 -6.75 -6.602 1 98.88 55 PHE B N 1
ATOM 1484 C CA . PHE B 1 55 ? 2.914 -6.094 -6.289 1 98.88 55 PHE B CA 1
ATOM 1485 C C . PHE B 1 55 ? 2.924 -4.664 -6.812 1 98.88 55 PHE B C 1
ATOM 1487 O O . PHE B 1 55 ? 3.352 -3.744 -6.113 1 98.88 55 PHE B O 1
ATOM 1494 N N . GLY B 1 56 ? 2.434 -4.492 -7.988 1 98.88 56 GLY B N 1
ATOM 1495 C CA . GLY B 1 56 ? 2.336 -3.17 -8.586 1 98.88 56 GLY B CA 1
ATOM 1496 C C . GLY B 1 56 ? 1.464 -2.217 -7.793 1 98.88 56 GLY B C 1
ATOM 1497 O O . GLY B 1 56 ? 1.857 -1.077 -7.535 1 98.88 56 GLY B O 1
ATOM 1498 N N . VAL B 1 57 ? 0.318 -2.67 -7.371 1 98.88 57 VAL B N 1
ATOM 1499 C CA . VAL B 1 57 ? -0.591 -1.756 -6.688 1 98.88 57 VAL B CA 1
ATOM 1500 C C . VAL B 1 57 ? -0.083 -1.48 -5.273 1 98.88 57 VAL B C 1
ATOM 1502 O O . VAL B 1 57 ? -0.266 -0.381 -4.746 1 98.88 57 VAL B O 1
ATOM 1505 N N . TRP B 1 58 ? 0.6 -2.479 -4.648 1 98.94 58 TRP B N 1
ATOM 1506 C CA . TRP B 1 58 ? 1.277 -2.223 -3.381 1 98.94 58 TRP B CA 1
ATOM 1507 C C . TRP B 1 58 ? 2.309 -1.108 -3.531 1 98.94 58 TRP B C 1
ATOM 1509 O O . TRP B 1 58 ? 2.336 -0.167 -2.734 1 98.94 58 TRP B O 1
ATOM 1519 N N . THR B 1 59 ? 3.15 -1.152 -4.578 1 98.88 59 THR B N 1
ATOM 1520 C CA . THR B 1 59 ? 4.191 -0.149 -4.773 1 98.88 59 THR B CA 1
ATOM 1521 C C . THR B 1 59 ? 3.578 1.204 -5.125 1 98.88 59 THR B C 1
ATOM 1523 O O . THR B 1 59 ? 4.109 2.25 -4.742 1 98.88 59 THR B O 1
ATOM 1526 N N . LEU B 1 60 ? 2.488 1.156 -5.84 1 98.94 60 LEU B N 1
ATOM 1527 C CA . LEU B 1 60 ? 1.793 2.4 -6.148 1 98.94 60 LEU B CA 1
ATOM 1528 C C . LEU B 1 60 ? 1.283 3.07 -4.879 1 98.94 60 LEU B C 1
ATOM 1530 O O . LEU B 1 60 ? 1.36 4.293 -4.742 1 98.94 60 LEU B O 1
ATOM 1534 N N . THR B 1 61 ? 0.753 2.293 -3.955 1 98.94 61 THR B N 1
ATOM 1535 C CA . THR B 1 61 ? 0.287 2.811 -2.674 1 98.94 61 THR B CA 1
ATOM 1536 C C . THR B 1 61 ? 1.435 3.453 -1.899 1 98.94 61 THR B C 1
ATOM 1538 O O . THR B 1 61 ? 1.287 4.551 -1.357 1 98.94 61 THR B O 1
ATOM 1541 N N . ALA B 1 62 ? 2.57 2.807 -1.894 1 98.94 62 ALA B N 1
ATOM 1542 C CA . ALA B 1 62 ? 3.748 3.363 -1.234 1 98.94 62 ALA B CA 1
ATOM 1543 C C . ALA B 1 62 ? 4.215 4.637 -1.934 1 98.94 62 ALA B C 1
ATOM 1545 O O . ALA B 1 62 ? 4.672 5.578 -1.281 1 98.94 62 ALA B O 1
ATOM 1546 N N . ALA B 1 63 ? 4.094 4.648 -3.252 1 98.94 63 ALA B N 1
ATOM 1547 C CA . ALA B 1 63 ? 4.496 5.82 -4.023 1 98.94 63 ALA B CA 1
ATOM 1548 C C . ALA B 1 63 ? 3.697 7.051 -3.609 1 98.94 63 ALA B C 1
ATOM 1550 O O . ALA B 1 63 ? 4.238 8.156 -3.545 1 98.94 63 ALA B O 1
ATOM 1551 N N . VAL B 1 64 ? 2.432 6.859 -3.359 1 98.94 64 VAL B N 1
ATOM 1552 C CA . VAL B 1 64 ? 1.581 7.965 -2.93 1 98.94 64 VAL B CA 1
ATOM 1553 C C . VAL B 1 64 ? 2.119 8.555 -1.63 1 98.94 64 VAL B C 1
ATOM 1555 O O . VAL B 1 64 ? 2.322 9.766 -1.528 1 98.94 64 VAL B O 1
ATOM 1558 N N . VAL B 1 65 ? 2.406 7.711 -0.652 1 98.94 65 VAL B N 1
ATOM 1559 C CA . VAL B 1 65 ? 2.883 8.156 0.651 1 98.94 65 VAL B CA 1
ATOM 1560 C C . VAL B 1 65 ? 4.227 8.867 0.493 1 98.94 65 VAL B C 1
ATOM 1562 O O . VAL B 1 65 ? 4.43 9.953 1.04 1 98.94 65 VAL B O 1
ATOM 1565 N N . ARG B 1 66 ? 5.078 8.305 -0.287 1 98.94 66 ARG B N 1
ATOM 1566 C CA . ARG B 1 66 ? 6.441 8.812 -0.414 1 98.94 66 ARG B CA 1
ATOM 1567 C C . ARG B 1 66 ? 6.473 10.102 -1.237 1 98.94 66 ARG B C 1
ATOM 1569 O O . ARG B 1 66 ? 7.289 10.984 -0.982 1 98.94 66 ARG B O 1
ATOM 1576 N N . PHE B 1 67 ? 5.574 10.195 -2.17 1 98.94 67 PHE B N 1
ATOM 1577 C CA . PHE B 1 67 ? 5.43 11.453 -2.906 1 98.94 67 PHE B CA 1
ATOM 1578 C C . PHE B 1 67 ? 5.027 12.586 -1.973 1 98.94 67 PHE B C 1
ATOM 1580 O O . PHE B 1 67 ? 5.605 13.672 -2.021 1 98.94 67 PHE B O 1
ATOM 1587 N N . TYR B 1 68 ? 4.023 12.367 -1.162 1 98.81 68 TYR B N 1
ATOM 1588 C CA . TYR B 1 68 ? 3.598 13.391 -0.213 1 98.81 68 TYR B CA 1
ATOM 1589 C C . TYR B 1 68 ? 4.711 13.711 0.779 1 98.81 68 TYR B C 1
ATOM 1591 O O . TYR B 1 68 ? 4.863 14.859 1.204 1 98.81 68 TYR B O 1
ATOM 1599 N N . ALA B 1 69 ? 5.434 12.672 1.169 1 98.75 69 ALA B N 1
ATOM 1600 C CA . ALA B 1 69 ? 6.551 12.906 2.08 1 98.75 69 ALA B CA 1
ATOM 1601 C C . ALA B 1 69 ? 7.57 13.859 1.461 1 98.75 69 ALA B C 1
ATOM 1603 O O . ALA B 1 69 ? 8.164 14.68 2.16 1 98.75 69 ALA B O 1
ATOM 1604 N N . ALA B 1 70 ? 7.762 13.75 0.177 1 98.75 70 ALA B N 1
ATOM 1605 C CA . ALA B 1 70 ? 8.734 14.602 -0.506 1 98.75 70 ALA B CA 1
ATOM 1606 C C . ALA B 1 70 ? 8.383 16.078 -0.327 1 98.75 70 ALA B C 1
ATOM 1608 O O . ALA B 1 70 ? 9.281 16.922 -0.207 1 98.75 70 ALA B O 1
ATOM 1609 N N . PHE B 1 71 ? 7.141 16.359 -0.188 1 98.19 71 PHE B N 1
ATOM 1610 C CA . PHE B 1 71 ? 6.727 17.75 -0.194 1 98.19 71 PHE B CA 1
ATOM 1611 C C . PHE B 1 71 ? 6.215 18.172 1.179 1 98.19 71 PHE B C 1
ATOM 1613 O O . PHE B 1 71 ? 5.922 19.344 1.404 1 98.19 71 PHE B O 1
ATOM 1620 N N . HIS B 1 72 ? 6.105 17.281 2.084 1 98 72 HIS B N 1
ATOM 1621 C CA . HIS B 1 72 ? 5.641 17.531 3.441 1 98 72 HIS B CA 1
ATOM 1622 C C . HIS B 1 72 ? 6.508 16.828 4.473 1 98 72 HIS B C 1
ATOM 1624 O O . HIS B 1 72 ? 5.988 16.219 5.41 1 98 72 HIS B O 1
ATOM 1630 N N . ILE B 1 73 ? 7.797 16.891 4.23 1 98 73 ILE B N 1
ATOM 1631 C CA . ILE B 1 73 ? 8.734 16.047 4.961 1 98 73 ILE B CA 1
ATOM 1632 C C . ILE B 1 73 ? 8.773 16.469 6.426 1 98 73 ILE B C 1
ATOM 1634 O O . ILE B 1 73 ? 9.227 15.703 7.285 1 98 73 ILE B O 1
ATOM 1638 N N . HIS B 1 74 ? 8.227 17.656 6.766 1 97.81 74 HIS B N 1
ATOM 1639 C CA . HIS B 1 74 ? 8.281 18.141 8.141 1 97.81 74 HIS B CA 1
ATOM 1640 C C . HIS B 1 74 ? 7.023 17.766 8.914 1 97.81 74 HIS B C 1
ATOM 1642 O O . HIS B 1 74 ? 6.945 17.984 10.125 1 97.81 74 HIS B O 1
ATOM 1648 N N . ASP B 1 75 ? 6.043 17.234 8.211 1 97.88 75 ASP B N 1
ATOM 1649 C CA . ASP B 1 75 ? 4.84 16.75 8.883 1 97.88 75 ASP B CA 1
ATOM 1650 C C . ASP B 1 75 ? 5.098 15.414 9.578 1 97.88 75 ASP B C 1
ATOM 1652 O O . ASP B 1 75 ? 5.379 14.414 8.922 1 97.88 75 ASP B O 1
ATOM 1656 N N . LYS B 1 76 ? 4.953 15.391 10.836 1 98.38 76 LYS B N 1
ATOM 1657 C CA . LYS B 1 76 ? 5.297 14.211 11.633 1 98.38 76 LYS B CA 1
ATOM 1658 C C . LYS B 1 76 ? 4.492 12.992 11.188 1 98.38 76 LYS B C 1
ATOM 1660 O O . LYS B 1 76 ? 5.039 11.898 11.062 1 98.38 76 LYS B O 1
ATOM 1665 N N . SER B 1 77 ? 3.199 13.172 11.008 1 98.38 77 SER B N 1
ATOM 1666 C CA . SER B 1 77 ? 2.344 12.047 10.648 1 98.38 77 SER B CA 1
ATOM 1667 C C . SER B 1 77 ? 2.752 11.453 9.305 1 98.38 77 SER B C 1
ATOM 1669 O O . SER B 1 77 ? 2.787 10.234 9.141 1 98.38 77 SER B O 1
ATOM 1671 N N . ILE B 1 78 ? 3.088 12.281 8.398 1 98.75 78 ILE B N 1
ATOM 1672 C CA . ILE B 1 78 ? 3.486 11.828 7.07 1 98.75 78 ILE B CA 1
ATOM 1673 C C . ILE B 1 78 ? 4.859 11.164 7.145 1 98.75 78 ILE B C 1
ATOM 1675 O O . ILE B 1 78 ? 5.082 10.125 6.527 1 98.75 78 ILE B O 1
ATOM 1679 N N . TYR B 1 79 ? 5.742 11.781 7.898 1 98.81 79 TYR B N 1
ATOM 1680 C CA . TYR B 1 79 ? 7.062 11.211 8.125 1 98.81 79 TYR B CA 1
ATOM 1681 C C . TYR B 1 79 ? 6.953 9.812 8.727 1 98.81 79 TYR B C 1
ATOM 1683 O O . TYR B 1 79 ? 7.598 8.875 8.25 1 98.81 79 TYR B O 1
ATOM 1691 N N . ASP B 1 80 ? 6.109 9.656 9.664 1 98.81 80 ASP B N 1
ATOM 1692 C CA . ASP B 1 80 ? 5.91 8.367 10.32 1 98.81 80 ASP B CA 1
ATOM 1693 C C . ASP B 1 80 ? 5.336 7.336 9.352 1 98.81 80 ASP B C 1
ATOM 1695 O O . ASP B 1 80 ? 5.812 6.203 9.281 1 98.81 80 ASP B O 1
ATOM 1699 N N . MET B 1 81 ? 4.344 7.738 8.617 1 98.94 81 MET B N 1
ATOM 1700 C CA . MET B 1 81 ? 3.738 6.824 7.652 1 98.94 81 MET B CA 1
ATOM 1701 C C . MET B 1 81 ? 4.77 6.352 6.637 1 98.94 81 MET B C 1
ATOM 1703 O O . MET B 1 81 ? 4.766 5.184 6.234 1 98.94 81 MET B O 1
ATOM 1707 N N . THR B 1 82 ? 5.547 7.266 6.25 1 98.94 82 THR B N 1
ATOM 1708 C CA . THR B 1 82 ? 6.566 6.934 5.262 1 98.94 82 THR B CA 1
ATOM 1709 C C . THR B 1 82 ? 7.559 5.922 5.824 1 98.94 82 THR B C 1
ATOM 1711 O O . THR B 1 82 ? 7.926 4.957 5.148 1 98.94 82 THR B O 1
ATOM 1714 N N . MET B 1 83 ? 7.969 6.09 7.051 1 98.94 83 MET B N 1
ATOM 1715 C CA . MET B 1 83 ? 8.852 5.113 7.688 1 98.94 83 MET B CA 1
ATOM 1716 C C . MET B 1 83 ? 8.188 3.744 7.754 1 98.94 83 MET B C 1
ATOM 1718 O O . MET B 1 83 ? 8.844 2.721 7.555 1 98.94 83 MET B O 1
ATOM 1722 N N . PHE B 1 84 ? 6.938 3.764 7.996 1 98.94 84 PHE B N 1
ATOM 1723 C CA . PHE B 1 84 ? 6.215 2.496 8.055 1 98.94 84 PHE B CA 1
ATOM 1724 C C . PHE B 1 84 ? 6.215 1.815 6.688 1 98.94 84 PHE B C 1
ATOM 1726 O O . PHE B 1 84 ? 6.277 0.587 6.602 1 98.94 84 PHE B O 1
ATOM 1733 N N . THR B 1 85 ? 6.117 2.584 5.578 1 98.94 85 THR B N 1
ATOM 1734 C CA . THR B 1 85 ? 6.16 1.953 4.266 1 98.94 85 THR B CA 1
ATOM 1735 C C . THR B 1 85 ? 7.496 1.254 4.043 1 98.94 85 THR B C 1
ATOM 1737 O O . THR B 1 85 ? 7.547 0.166 3.465 1 98.94 85 THR B O 1
ATOM 1740 N N . TYR B 1 86 ? 8.547 1.868 4.539 1 98.94 86 TYR B N 1
ATOM 1741 C CA . TYR B 1 86 ? 9.867 1.264 4.383 1 98.94 86 TYR B CA 1
ATOM 1742 C C . TYR B 1 86 ? 10.031 0.068 5.312 1 98.94 86 TYR B C 1
ATOM 1744 O O . TYR B 1 86 ? 10.703 -0.91 4.965 1 98.94 86 TYR B O 1
ATOM 1752 N N . LEU B 1 87 ? 9.516 0.169 6.477 1 98.94 87 LEU B N 1
ATOM 1753 C CA . LEU B 1 87 ? 9.562 -0.958 7.402 1 98.94 87 LEU B CA 1
ATOM 1754 C C . LEU B 1 87 ? 8.836 -2.166 6.824 1 98.94 87 LEU B C 1
ATOM 1756 O O . LEU B 1 87 ? 9.32 -3.297 6.926 1 98.94 87 LEU B O 1
ATOM 1760 N N . ILE B 1 88 ? 7.68 -1.949 6.215 1 98.94 88 ILE B N 1
ATOM 1761 C CA . ILE B 1 88 ? 6.883 -3.008 5.609 1 98.94 88 ILE B CA 1
ATOM 1762 C C . ILE B 1 88 ? 7.637 -3.604 4.422 1 98.94 88 ILE B C 1
ATOM 1764 O O . ILE B 1 88 ? 7.695 -4.824 4.266 1 98.94 88 ILE B O 1
ATOM 1768 N N . ALA B 1 89 ? 8.234 -2.717 3.586 1 98.88 89 ALA B N 1
ATOM 1769 C CA . ALA B 1 89 ? 9.023 -3.199 2.457 1 98.88 89 ALA B CA 1
ATOM 1770 C C . ALA B 1 89 ? 10.227 -4.008 2.936 1 98.88 89 ALA B C 1
ATOM 1772 O O . ALA B 1 89 ? 10.484 -5.105 2.43 1 98.88 89 ALA B O 1
ATOM 1773 N N . PHE B 1 90 ? 10.938 -3.484 3.932 1 98.81 90 PHE B N 1
ATOM 1774 C CA . PHE B 1 90 ? 12.07 -4.195 4.508 1 98.81 90 PHE B CA 1
ATOM 1775 C C . PHE B 1 90 ? 11.641 -5.555 5.047 1 98.81 90 PHE B C 1
ATOM 1777 O O . PHE B 1 90 ? 12.289 -6.566 4.781 1 98.81 90 PHE B O 1
ATOM 1784 N N . GLY B 1 91 ? 10.594 -5.582 5.789 1 98.75 91 GLY B N 1
ATOM 1785 C CA . GLY B 1 91 ? 10.078 -6.824 6.336 1 98.75 91 GLY B CA 1
ATOM 1786 C C . GLY B 1 91 ? 9.695 -7.832 5.266 1 98.75 91 GLY B C 1
ATOM 1787 O O . GLY B 1 91 ? 9.984 -9.023 5.398 1 98.75 91 GLY B O 1
ATOM 1788 N N . HIS B 1 92 ? 9 -7.375 4.223 1 98.81 92 HIS B N 1
ATOM 1789 C CA . HIS B 1 92 ? 8.578 -8.273 3.156 1 98.81 92 HIS B CA 1
ATOM 1790 C C . HIS B 1 92 ? 9.773 -8.93 2.484 1 98.81 92 HIS B C 1
ATOM 1792 O O . HIS B 1 92 ? 9.844 -10.164 2.395 1 98.81 92 HIS B O 1
ATOM 1798 N N . PHE B 1 93 ? 10.766 -8.141 2.072 1 98.44 93 PHE B N 1
ATOM 1799 C CA . PHE B 1 93 ? 11.867 -8.695 1.298 1 98.44 93 PHE B CA 1
ATOM 1800 C C . PHE B 1 93 ? 12.82 -9.484 2.195 1 98.44 93 PHE B C 1
ATOM 1802 O O . PHE B 1 93 ? 13.398 -10.484 1.771 1 98.44 93 PHE B O 1
ATOM 1809 N N . ALA B 1 94 ? 13.008 -9.062 3.467 1 97.94 94 ALA B N 1
ATOM 1810 C CA . ALA B 1 94 ? 13.805 -9.844 4.406 1 97.94 94 ALA B CA 1
ATOM 1811 C C . ALA B 1 94 ? 13.18 -11.219 4.648 1 97.94 94 ALA B C 1
ATOM 1813 O O . ALA B 1 94 ? 13.883 -12.234 4.664 1 97.94 94 ALA B O 1
ATOM 1814 N N . SER B 1 95 ? 11.844 -11.25 4.816 1 98.38 95 SER B N 1
ATOM 1815 C CA . SER B 1 95 ? 11.188 -12.531 5.082 1 98.38 95 SER B CA 1
ATOM 1816 C C . SER B 1 95 ? 11.18 -13.414 3.838 1 98.38 95 SER B C 1
ATOM 1818 O O . SER B 1 95 ? 11.305 -14.633 3.936 1 98.38 95 SER B O 1
ATOM 1820 N N . GLU B 1 96 ? 11.07 -12.828 2.652 1 98.5 96 GLU B N 1
ATOM 1821 C CA . GLU B 1 96 ? 11.109 -13.609 1.421 1 98.5 96 GLU B CA 1
ATOM 1822 C C . GLU B 1 96 ? 12.492 -14.219 1.195 1 98.5 96 GLU B C 1
ATOM 1824 O O . GLU B 1 96 ? 12.609 -15.297 0.616 1 98.5 96 GLU B O 1
ATOM 1829 N N . LEU B 1 97 ? 13.516 -13.508 1.736 1 97.62 97 LEU B N 1
ATOM 1830 C CA . LEU B 1 97 ? 14.891 -13.969 1.59 1 97.62 97 LEU B CA 1
ATOM 1831 C C . LEU B 1 97 ? 15.234 -15.008 2.65 1 97.62 97 LEU B C 1
ATOM 1833 O O . LEU B 1 97 ? 15.859 -16.031 2.346 1 97.62 97 LEU B O 1
ATOM 1837 N N . LEU B 1 98 ? 14.758 -14.82 3.863 1 97.25 98 LEU B N 1
ATOM 1838 C CA . LEU B 1 98 ? 15.359 -15.562 4.969 1 97.25 98 LEU B CA 1
ATOM 1839 C C . LEU B 1 98 ? 14.383 -16.594 5.52 1 97.25 98 LEU B C 1
ATOM 1841 O O . LEU B 1 98 ? 14.797 -17.578 6.133 1 97.25 98 LEU B O 1
ATOM 1845 N N . ILE B 1 99 ? 13.156 -16.422 5.336 1 98 99 ILE B N 1
ATOM 1846 C CA . ILE B 1 99 ? 12.156 -17.281 5.949 1 98 99 ILE B CA 1
ATOM 1847 C C . ILE B 1 99 ? 11.469 -18.109 4.871 1 98 99 ILE B C 1
ATOM 1849 O O . ILE B 1 99 ? 11.617 -19.344 4.832 1 98 99 ILE B O 1
ATOM 1853 N N . PHE B 1 100 ? 10.898 -17.406 3.898 1 97.94 100 PHE B N 1
ATOM 1854 C CA . PHE B 1 100 ? 10.133 -18.109 2.883 1 97.94 100 PHE B CA 1
ATOM 1855 C C . PHE B 1 100 ? 11.039 -18.609 1.759 1 97.94 100 PHE B C 1
ATOM 1857 O O . PHE B 1 100 ? 10.664 -19.5 1 1 97.94 100 PHE B O 1
ATOM 1864 N N . ARG B 1 101 ? 12.203 -17.938 1.55 1 97.25 101 ARG B N 1
ATOM 1865 C CA . ARG B 1 101 ? 13.25 -18.344 0.606 1 97.25 101 ARG B CA 1
ATOM 1866 C C . ARG B 1 101 ? 12.703 -18.391 -0.817 1 97.25 101 ARG B C 1
ATOM 1868 O O . ARG B 1 101 ? 13.008 -19.312 -1.569 1 97.25 101 ARG B O 1
ATOM 1875 N N . THR B 1 102 ? 11.812 -17.406 -1.084 1 97.69 102 THR B N 1
ATOM 1876 C CA . THR B 1 102 ? 11.273 -17.297 -2.438 1 97.69 102 THR B CA 1
ATOM 1877 C C . THR B 1 102 ? 12.18 -16.438 -3.311 1 97.69 102 THR B C 1
ATOM 1879 O O . THR B 1 102 ? 12.102 -16.484 -4.539 1 97.69 102 THR B O 1
ATOM 1882 N N . ALA B 1 103 ? 12.953 -15.57 -2.641 1 95.25 103 ALA B N 1
ATOM 1883 C CA . ALA B 1 103 ? 13.875 -14.688 -3.346 1 95.25 103 ALA B CA 1
ATOM 1884 C C . ALA B 1 103 ? 15.328 -15.109 -3.115 1 95.25 103 ALA B C 1
ATOM 1886 O O . ALA B 1 103 ? 15.625 -15.828 -2.154 1 95.25 103 ALA B O 1
ATOM 1887 N N . ASN B 1 104 ? 16.172 -14.797 -4.031 1 88.31 104 ASN B N 1
ATOM 1888 C CA . ASN B 1 104 ? 17.625 -14.961 -3.883 1 88.31 104 ASN B CA 1
ATOM 1889 C C . ASN B 1 104 ? 18.359 -13.641 -4.066 1 88.31 104 ASN B C 1
ATOM 1891 O O . ASN B 1 104 ? 17.844 -12.719 -4.695 1 88.31 104 ASN B O 1
ATOM 1895 N N . LEU B 1 105 ? 19.531 -13.609 -3.5 1 86.5 105 LEU B N 1
ATOM 1896 C CA . LEU B 1 105 ? 20.297 -12.367 -3.541 1 86.5 105 LEU B CA 1
ATOM 1897 C C . LEU B 1 105 ? 20.797 -12.094 -4.953 1 86.5 105 LEU B C 1
ATOM 1899 O O . LEU B 1 105 ? 21.875 -12.555 -5.328 1 86.5 105 LEU B O 1
ATOM 1903 N N . GLY B 1 106 ? 19.969 -11.641 -5.746 1 86.31 106 GLY B N 1
ATOM 1904 C CA . GLY B 1 106 ? 20.281 -11.164 -7.086 1 86.31 106 GLY B CA 1
ATOM 1905 C C . GLY B 1 106 ? 20.109 -9.664 -7.246 1 86.31 106 GLY B C 1
ATOM 1906 O O . GLY B 1 106 ? 19.688 -8.984 -6.309 1 86.31 106 GLY B O 1
ATOM 1907 N N . ALA B 1 107 ? 20.406 -9.18 -8.297 1 85.88 107 ALA B N 1
ATOM 1908 C CA . ALA B 1 107 ? 20.406 -7.738 -8.555 1 85.88 107 ALA B CA 1
ATOM 1909 C C . ALA B 1 107 ? 19.016 -7.156 -8.406 1 85.88 107 ALA B C 1
ATOM 1911 O O . ALA B 1 107 ? 18.844 -6.031 -7.922 1 85.88 107 ALA B O 1
ATOM 1912 N N . ALA B 1 108 ? 18 -7.938 -8.703 1 91.81 108 ALA B N 1
ATOM 1913 C CA . ALA B 1 108 ? 16.625 -7.422 -8.703 1 91.81 108 ALA B CA 1
ATOM 1914 C C . ALA B 1 108 ? 16.109 -7.234 -7.281 1 91.81 108 ALA B C 1
ATOM 1916 O O . ALA B 1 108 ? 15.453 -6.238 -6.98 1 91.81 108 ALA B O 1
ATOM 1917 N N . VAL B 1 109 ? 16.406 -8.125 -6.422 1 93.62 109 VAL B N 1
ATOM 1918 C CA . VAL B 1 109 ? 15.891 -8.062 -5.055 1 93.62 109 VAL B CA 1
ATOM 1919 C C . VAL B 1 109 ? 16.75 -7.113 -4.227 1 93.62 109 VAL B C 1
ATOM 1921 O O . VAL B 1 109 ? 16.266 -6.5 -3.27 1 93.62 109 VAL B O 1
ATOM 1924 N N . ILE B 1 110 ? 17.984 -6.898 -4.617 1 93.88 110 ILE B N 1
ATOM 1925 C CA . ILE B 1 110 ? 18.922 -6.086 -3.848 1 93.88 110 ILE B CA 1
ATOM 1926 C C . ILE B 1 110 ? 18.453 -4.633 -3.826 1 93.88 110 ILE B C 1
ATOM 1928 O O . ILE B 1 110 ? 18.594 -3.943 -2.814 1 93.88 110 ILE B O 1
ATOM 1932 N N . SER B 1 111 ? 17.891 -4.211 -4.875 1 94.12 111 SER B N 1
ATOM 1933 C CA . SER B 1 111 ? 17.469 -2.82 -4.977 1 94.12 111 SER B CA 1
ATOM 1934 C C . SER B 1 111 ? 16.406 -2.486 -3.938 1 94.12 111 SER B C 1
ATOM 1936 O O . SER B 1 111 ? 16.609 -1.605 -3.098 1 94.12 111 SER B O 1
ATOM 1938 N N . PRO B 1 112 ? 15.312 -3.268 -3.926 1 96.62 112 PRO B N 1
ATOM 1939 C CA . PRO B 1 112 ? 14.312 -2.918 -2.918 1 96.62 112 PRO B CA 1
ATOM 1940 C C . PRO B 1 112 ? 14.805 -3.154 -1.49 1 96.62 112 PRO B C 1
ATOM 1942 O O . PRO B 1 112 ? 14.398 -2.439 -0.569 1 96.62 112 PRO B O 1
ATOM 1945 N N . VAL B 1 113 ? 15.688 -4.016 -1.265 1 97.31 113 VAL B N 1
ATOM 1946 C CA . VAL B 1 113 ? 16.25 -4.25 0.064 1 97.31 113 VAL B CA 1
ATOM 1947 C C . VAL B 1 113 ? 17.094 -3.057 0.491 1 97.31 113 VAL B C 1
ATOM 1949 O O . VAL B 1 113 ? 16.938 -2.545 1.603 1 97.31 113 VAL B O 1
ATOM 1952 N N . ILE B 1 114 ? 17.938 -2.613 -0.354 1 97.81 114 ILE B N 1
ATOM 1953 C CA . ILE B 1 114 ? 18.812 -1.473 -0.057 1 97.81 114 ILE B CA 1
ATOM 1954 C C . ILE B 1 114 ? 17.953 -0.216 0.116 1 97.81 114 ILE B C 1
ATOM 1956 O O . ILE B 1 114 ? 18.125 0.53 1.082 1 97.81 114 ILE B O 1
ATOM 1960 N N . VAL B 1 115 ? 17.031 -0.034 -0.786 1 98.38 115 VAL B N 1
ATOM 1961 C CA . VAL B 1 115 ? 16.203 1.164 -0.748 1 98.38 115 VAL B CA 1
ATOM 1962 C C . VAL B 1 115 ? 15.414 1.208 0.562 1 98.38 115 VAL B C 1
ATOM 1964 O O . VAL B 1 115 ? 15.398 2.234 1.247 1 98.38 115 VAL B O 1
ATOM 1967 N N . SER B 1 116 ? 14.797 0.105 0.935 1 98.75 116 SER B N 1
ATOM 1968 C CA . SER B 1 116 ? 13.984 0.104 2.148 1 98.75 116 SER B CA 1
ATOM 1969 C C . SER B 1 116 ? 14.852 0.269 3.393 1 98.75 116 SER B C 1
ATOM 1971 O O . SER B 1 116 ? 14.508 1.033 4.297 1 98.75 116 SER B O 1
ATOM 1973 N N . THR B 1 117 ? 16.031 -0.325 3.412 1 98.62 117 THR B N 1
ATOM 1974 C CA . THR B 1 117 ? 16.922 -0.29 4.562 1 98.62 117 THR B CA 1
ATOM 1975 C C . THR B 1 117 ? 17.562 1.091 4.715 1 98.62 117 THR B C 1
ATOM 1977 O O . THR B 1 117 ? 17.5 1.687 5.793 1 98.62 117 THR B O 1
ATOM 1980 N N . VAL B 1 118 ? 18.078 1.605 3.668 1 98.75 118 VAL B N 1
ATOM 1981 C CA . VAL B 1 118 ? 18.766 2.889 3.697 1 98.75 118 VAL B CA 1
ATOM 1982 C C . VAL B 1 118 ? 17.781 4.004 4.016 1 98.75 118 VAL B C 1
ATOM 1984 O O . VAL B 1 118 ? 18.078 4.895 4.816 1 98.75 118 VAL B O 1
ATOM 1987 N N . SER B 1 119 ? 16.609 3.975 3.373 1 98.94 119 SER B N 1
ATOM 1988 C CA . SER B 1 119 ? 15.602 4.992 3.633 1 98.94 119 SER B CA 1
ATOM 1989 C C . SER B 1 119 ? 15.172 4.98 5.094 1 98.94 119 SER B C 1
ATOM 1991 O O . SER B 1 119 ? 15.086 6.035 5.734 1 98.94 119 SER B O 1
ATOM 1993 N N . LEU B 1 120 ? 14.914 3.766 5.602 1 98.88 120 LEU B N 1
ATOM 1994 C CA . LEU B 1 120 ? 14.461 3.633 6.984 1 98.88 120 LEU B CA 1
ATOM 1995 C C . LEU B 1 120 ? 15.523 4.141 7.953 1 98.88 120 LEU B C 1
ATOM 1997 O O . LEU B 1 120 ? 15.219 4.934 8.852 1 98.88 120 LEU B O 1
ATOM 2001 N N . PHE B 1 121 ? 16.734 3.764 7.762 1 98.75 121 PHE B N 1
ATOM 2002 C CA . PHE B 1 121 ? 17.828 4.184 8.625 1 98.75 121 PHE B CA 1
ATOM 2003 C C . PHE B 1 121 ? 18.047 5.688 8.531 1 98.75 121 PHE B C 1
ATOM 2005 O O . PHE B 1 121 ? 18.25 6.359 9.547 1 98.75 121 PHE B O 1
ATOM 2012 N N . TRP B 1 122 ? 18.078 6.156 7.27 1 98.88 122 TRP B N 1
ATOM 2013 C CA . TRP B 1 122 ? 18.25 7.59 7.039 1 98.88 122 TRP B CA 1
ATOM 2014 C C . TRP B 1 122 ? 17.172 8.391 7.754 1 98.88 122 TRP B C 1
ATOM 2016 O O . TRP B 1 122 ? 17.469 9.375 8.43 1 98.88 122 TRP B O 1
ATOM 2026 N N . MET B 1 123 ? 15.977 7.957 7.695 1 98.81 123 MET B N 1
ATOM 2027 C CA . MET B 1 123 ? 14.852 8.68 8.289 1 98.81 123 MET B CA 1
ATOM 2028 C C . MET B 1 123 ? 14.898 8.594 9.812 1 98.81 123 MET B C 1
ATOM 2030 O O . MET B 1 123 ? 14.594 9.57 10.5 1 98.81 123 MET B O 1
ATOM 2034 N N . ILE B 1 124 ? 15.258 7.469 10.367 1 98.56 124 ILE B N 1
ATOM 2035 C CA . ILE B 1 124 ? 15.352 7.32 11.812 1 98.56 124 ILE B CA 1
ATOM 2036 C C . ILE B 1 124 ? 16.438 8.25 12.352 1 98.56 124 ILE B C 1
ATOM 2038 O O . ILE B 1 124 ? 16.234 8.945 13.352 1 98.56 124 ILE B O 1
ATOM 2042 N N . ASN B 1 125 ? 17.5 8.328 11.688 1 98.38 125 ASN B N 1
ATOM 2043 C CA . ASN B 1 125 ? 18.641 9.102 12.156 1 98.38 125 ASN B CA 1
ATOM 2044 C C . ASN B 1 125 ? 18.375 10.602 12.047 1 98.38 125 ASN B C 1
ATOM 2046 O O . ASN B 1 125 ? 18.938 11.391 12.82 1 98.38 125 ASN B O 1
ATOM 2050 N N . GLN B 1 126 ? 17.516 10.977 11.117 1 98.12 126 GLN B N 1
ATOM 2051 C CA . GLN B 1 126 ? 17.266 12.398 10.898 1 98.12 126 GLN B CA 1
ATOM 2052 C C . GLN B 1 126 ? 15.883 12.805 11.414 1 98.12 126 GLN B C 1
ATOM 2054 O O . GLN B 1 126 ? 15.383 13.875 11.078 1 98.12 126 GLN B O 1
ATOM 2059 N N . TYR B 1 127 ? 15.289 11.977 12.203 1 98.12 127 TYR B N 1
ATOM 2060 C CA . TYR B 1 127 ? 13.93 12.18 12.68 1 98.12 127 TYR B CA 1
ATOM 2061 C C . TYR B 1 127 ? 13.789 13.523 13.375 1 98.12 127 TYR B C 1
ATOM 2063 O O . TYR B 1 127 ? 12.883 14.305 13.062 1 98.12 127 TYR B O 1
ATOM 2071 N N . ASP B 1 128 ? 14.695 13.906 14.25 1 97.5 128 ASP B N 1
ATOM 2072 C CA . ASP B 1 128 ? 14.602 15.133 15.039 1 97.5 128 ASP B CA 1
ATOM 2073 C C . ASP B 1 128 ? 14.805 16.375 14.172 1 97.5 128 ASP B C 1
ATOM 2075 O O . ASP B 1 128 ? 14.219 17.422 14.43 1 97.5 128 ASP B O 1
ATOM 2079 N N . PHE B 1 129 ? 15.617 16.203 13.234 1 97.12 129 PHE B N 1
ATOM 2080 C CA . PHE B 1 129 ? 15.883 17.312 12.336 1 97.12 129 PHE B CA 1
ATOM 2081 C C . PHE B 1 129 ? 14.625 17.672 11.547 1 97.12 129 PHE B C 1
ATOM 2083 O O . PHE B 1 129 ? 14.328 18.859 11.367 1 97.12 129 PHE B O 1
ATOM 2090 N N . TYR B 1 130 ? 13.844 16.75 11.141 1 97.44 130 TYR B N 1
ATOM 2091 C CA . TYR B 1 130 ? 12.727 17.016 10.242 1 97.44 130 TYR B CA 1
ATOM 2092 C C . TYR B 1 130 ? 11.438 17.203 11.031 1 97.44 130 TYR B C 1
ATOM 2094 O O . TYR B 1 130 ? 10.57 18 10.633 1 97.44 130 TYR B O 1
ATOM 2102 N N . VAL B 1 131 ? 11.188 16.469 12.047 1 95.75 131 VAL B N 1
ATOM 2103 C CA . VAL B 1 131 ? 9.883 16.438 12.695 1 95.75 131 VAL B CA 1
ATOM 2104 C C . VAL B 1 131 ? 9.984 17.094 14.078 1 95.75 131 VAL B C 1
ATOM 2106 O O . VAL B 1 131 ? 9.031 17.719 14.539 1 95.75 131 VAL B O 1
ATOM 2109 N N . GLN B 1 132 ? 10.906 16.797 15.023 1 81.25 132 GLN B N 1
ATOM 2110 C CA . GLN B 1 132 ? 10.953 17.328 16.391 1 81.25 132 GLN B CA 1
ATOM 2111 C C . GLN B 1 132 ? 11.57 18.734 16.406 1 81.25 132 GLN B C 1
ATOM 2113 O O . GLN B 1 132 ? 12.758 18.891 16.125 1 81.25 132 GLN B O 1
ATOM 2118 N N . PRO B 1 133 ? 11.031 19.812 15.625 1 55.25 133 PRO B N 1
ATOM 2119 C CA . PRO B 1 133 ? 11.547 21.078 16.141 1 55.25 133 PRO B CA 1
ATOM 2120 C C . PRO B 1 133 ? 10.789 21.562 17.375 1 55.25 133 PRO B C 1
ATOM 2122 O O . PRO B 1 133 ? 9.633 21.188 17.578 1 55.25 133 PRO B O 1
#

Foldseek 3Di:
DPPDFQDDPLLNLLLVQLVVLQVQLVDLQPDCVLVCQFQVQDDPVVRDSVNSNVSNVLSNVLSVLSNVCSVQVLALVSLVVNLVSLVVLLVVLVCCVPPVNRGDPDPSNVVSNCSSVVSNVVSVVCVCVRHVD/DPPDFQDDPLLNLLLVQLVVLQVQLVDLQPDCVLVCQFQVQDDPVVRDSVNSNVSSVLSNVLSVLSNVCSVQVLALVSLVVNLVSLVVLLVVLVCCVPPVNRGDPDPSNVVSNCSSVVSNVVSVVCVCVRHVD

Secondary structure (DSSP, 8-state):
------SSHHHHHHHHHHHHHHHHHHHHHH-SHHHHHHTTTS-GGGS-HHHHHHHHHHHHHHHHHHHHHHH-TT-HHHHHHHHHHHHHHHHHHHHHHHTS----SSHHHHHHHHHHHHHHHHHHHTHHHHT--/------SSHHHHHHHHHHHHHHHHHHHHHH-SHHHHHHTTTS-GGGS-HHHHHHHHHHHHHHHHHHHHHHH-TT-HHHHHHHHHHHHHHHHHHHHHHHTS----SSHHHHHHHHHHHHHHHHHHHTHHHHT--

InterPro domains:
  IPR005352 Erg28 [PF03694] (10-120)
  IPR005352 Erg28 [PTHR15451] (9-125)

Radius of gyration: 18.23 Å; Cα contacts (8 Å, |Δi|>4): 372; chains: 2; bounding box: 40×49×47 Å

Solvent-accessible surface area (backbone atoms only — not comparable to full-atom values): 13300 Å² total; per-residue (Å²): 126,78,77,74,75,46,88,48,70,68,24,40,48,28,38,52,53,17,53,52,22,46,50,48,23,55,45,28,72,74,45,58,68,65,61,41,46,24,38,52,59,39,61,64,83,71,60,35,71,67,35,32,41,41,48,14,54,32,33,39,52,47,18,52,47,24,40,50,23,18,75,37,48,53,39,52,71,46,41,49,48,38,43,48,46,21,49,52,48,32,49,52,52,50,38,30,47,73,70,68,44,34,26,44,99,37,78,57,37,46,50,58,44,49,51,19,47,51,51,34,52,52,48,62,73,41,38,52,79,44,44,56,125,125,78,77,74,75,47,88,47,69,67,24,40,49,28,38,51,53,16,52,53,21,45,51,48,22,55,44,27,74,74,43,59,66,66,61,43,46,25,37,52,60,39,61,66,82,71,60,35,69,67,35,31,42,40,48,13,54,32,33,37,51,47,17,52,46,24,40,52,24,18,75,35,51,53,39,52,70,44,41,52,49,39,43,49,46,22,51,52,47,32,50,50,53,51,37,29,46,74,70,68,45,34,25,44,99,37,78,58,37,46,50,58,43,48,52,19,47,51,51,36,52,52,48,63,76,41,39,51,79,44,45,59,121

Nearest PDB structures (foldseek):
  7zw1-assembly1_B  TM=2.934E-01  e=1.508E+00  Homo sapiens
  6nwr-assembly1_A  TM=3.089E-01  e=6.430E+00  Escherichia coli K-12
  6c9w-assembly1_A  TM=2.790E-01  e=4.763E+00  Escherichia coli K-12
  7zw1-assembly1_B  TM=2.934E-01  e=1.290E+00  Homo sapiens
  6c9w-assembly1_A  TM=2.772E-01  e=5.793E+00  Escherichia coli K-12

Organism: Agaricus bisporus var. burnettii (strain JB137-S8 / ATCC MYA-4627 / FGSC 10392) (NCBI:txid597362)

pLDDT: mean 95.69, std 8.99, range [36.53, 99.0]

Sequence (266 aa):
MLPALPPTLLARWQLLVAATAVFNTVQNFCTLKLTRKIYSNLPSSQITALQARTFGVWTLTAAVVRFYAAFHIHDKSIYDMTMFTYLIAFGHFASELLIFRTANLGAAVISPVIVSTVSLFWMINQYDFYVQPMLPALPPTLLARWQLLVAATAVFNTVQNFCTLKLTRKIYSNLPSSQITALQARTFGVWTLTAAVVRFYAAFHIHDKSIYDMTMFTYLIAFGHFASELLIFRTANLGAAVISPVIVSTVSLFWMINQYDFYVQP